Protein AF-A0A838JHP7-F1 (afdb_monomer)

Nearest PDB structures (foldseek):
  5ona-assembly2_D  TM=1.545E-01  e=7.704E+00  Homo sapiens

pLDDT: mean 87.71, std 16.86, range [33.59, 98.75]

Secondary structure (DSSP, 8-state):
-----GGGSPPP--SHHHHHT--HHHHHHHHHHHHHHHHHHHHHHHHTT--SGGG-S-HHHHHHHHHHHHHHGGGGGSHHHHHHHHHHHHHHHHTTTTSSSHHHHHHHHHHHHHHHHTT-PPPHHHHH---BTTHHHH---TTSHHHHHHHHHHHHTT-B-TTT--B--HHHHHHTTEEEEESS-HHHHHHTT--HHHHTSGGGEEEEEHHHHHHHTTS-HHHHHHHHHH--SSS----HHHHHHHHHTTT--HHHHHTT-HHHHHHHHHHHHHHHHHHHHTSPPB--SSPP--PPP---HHHHHHHHHHTT-

Mean predicted aligned error: 7.27 Å

Foldseek 3Di:
DDDDDDPRPPQDFPDPVVVVVQDPVNCVVCVVLLVVLLVVLQVLVLLLQNHDPQLAQDPLVSLLSSLLCSVCPPLCVPPVLVLLSLLLVLLCQQLVPCPPPSGNLSSQSNPQSNCVSVVHDRGPSLVVRAHALCVQLQAQDCNHSNLSSLQSLLLSLQQAALQPRHRCHPVCVVVQVKDKAFLQHPLNCVVVVNDCSGRSGSLRIYIHGPVSCVLVDNDALLVSLVCQQPDDPVGHHDPPVSSCVNCVSNVFHSVCSNVSPVVVRSVSSSVVSLVSSCVSNVHHHDHDDDDDPDRPPPDPPPVVVVVVVVVPD

Radius of gyration: 22.07 Å; Cα contacts (8 Å, |Δi|>4): 386; chains: 1; bounding box: 55×47×64 Å

Sequence (313 aa):
TEGKQGKDLPAISGNRQSLLNLPLEAYKQYEAKVERGFVQAAKFLHMLHIYRIFDLPYQS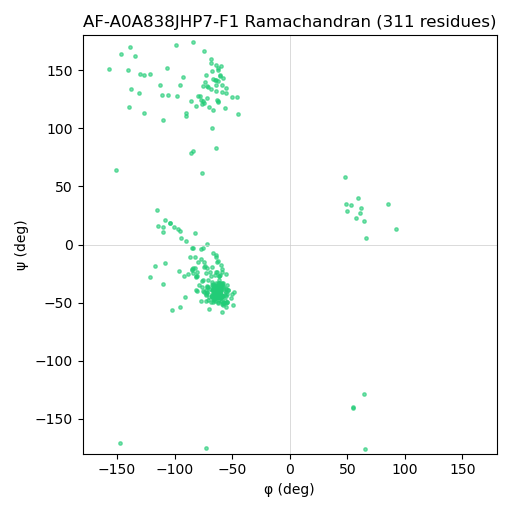QIIPLAAILADIGDAWEHVTNRAMLVRWYWNGVFGELYGSAVESRIARDFMEVPAWLKGGPEPSTVNEATFRADRLKTMRIRLSAAYKGVNALLMKEGAQDFRSGQKFDHTVFFGENVDIHHIFPQDWCKKHDIKPSVFDSIINKTPLSYKTNRIIGGVAPSEYLAKLERGDGSTPPIDRVRLDAYLTSHLIDPSLLCADNFDAFMMARQNRLLTLIEQAIGNPIYRGDVKEEGEDAEVDKDTVEAELTISNV

Solvent-accessible surface area (backbone atoms only — not comparable to full-atom values): 17293 Å² total; per-residue (Å²): 133,85,87,69,64,76,89,67,45,81,80,72,63,82,47,73,70,50,59,76,64,57,51,67,70,57,47,71,71,39,49,71,43,50,53,50,4,47,54,49,38,51,56,53,35,46,76,52,52,40,82,49,82,86,50,49,42,50,74,68,54,47,54,33,47,12,52,42,42,35,72,57,43,77,56,51,75,40,68,69,44,35,50,52,52,47,25,42,51,38,14,33,32,53,33,55,56,56,80,54,73,45,62,65,49,38,40,47,47,51,54,31,46,65,41,27,71,74,74,46,64,82,30,63,56,53,74,68,37,60,43,51,68,65,49,48,48,55,43,54,57,77,81,41,25,46,51,29,45,52,53,23,50,36,33,63,66,47,19,25,24,80,73,80,60,45,48,51,44,78,72,47,42,74,71,46,60,55,45,75,42,54,65,63,14,66,60,35,37,53,78,66,74,47,53,66,76,60,60,50,9,50,61,34,45,44,76,31,33,49,72,43,50,63,63,42,54,55,45,52,39,36,57,34,50,51,44,48,38,62,31,57,101,88,40,75,54,40,58,67,73,58,45,41,51,23,39,39,30,64,52,40,61,53,70,33,38,60,67,60,35,59,70,64,38,47,55,56,26,44,55,46,52,49,53,55,50,29,66,46,38,72,48,85,66,44,77,71,90,72,80,82,94,64,77,71,76,89,64,70,70,68,64,59,56,51,56,62,66,59,72,74,116

Structure (mmCIF, N/CA/C/O backbone):
data_AF-A0A838JHP7-F1
#
_entry.id   AF-A0A838JHP7-F1
#
loop_
_atom_site.group_PDB
_atom_site.id
_atom_site.type_symbol
_atom_site.label_atom_id
_atom_site.label_alt_id
_atom_site.label_comp_id
_atom_site.label_asym_id
_atom_site.label_entity_id
_atom_site.label_seq_id
_atom_site.pdbx_PDB_ins_code
_atom_site.Cartn_x
_atom_site.Cartn_y
_atom_site.Cartn_z
_atom_site.occupancy
_atom_site.B_iso_or_equiv
_atom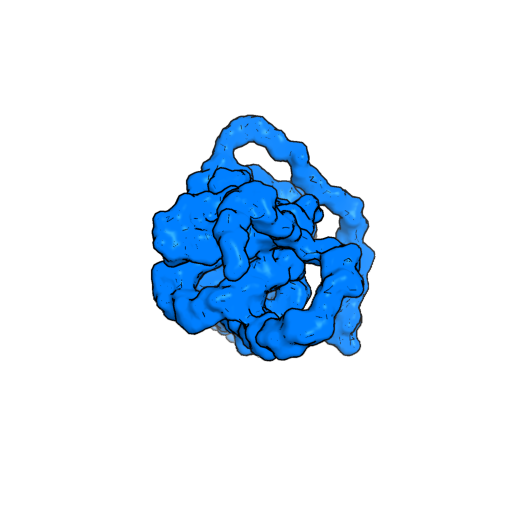_site.auth_seq_id
_atom_site.auth_comp_id
_atom_site.auth_asym_id
_atom_site.auth_atom_id
_atom_site.pdbx_PDB_model_num
ATOM 1 N N . THR A 1 1 ? -30.026 5.445 37.537 1.00 38.88 1 THR A N 1
ATOM 2 C CA . THR A 1 1 ? -28.938 6.359 37.936 1.00 38.88 1 THR A CA 1
ATOM 3 C C . THR A 1 1 ? -28.789 7.402 36.853 1.00 38.88 1 THR A C 1
ATOM 5 O O . THR A 1 1 ? -28.716 7.055 35.682 1.00 38.88 1 THR A O 1
ATOM 8 N N . GLU A 1 2 ? -28.902 8.667 37.242 1.00 39.22 2 GLU A N 1
ATOM 9 C CA . GLU A 1 2 ? -28.999 9.837 36.367 1.00 39.22 2 GLU A CA 1
ATOM 10 C C . GLU A 1 2 ? -27.747 10.043 35.492 1.00 39.22 2 GLU A C 1
ATOM 12 O O . GLU A 1 2 ? -26.627 10.143 35.985 1.00 39.22 2 GLU A O 1
ATOM 17 N N . GLY A 1 3 ? -27.955 10.085 34.173 1.00 50.19 3 GLY A N 1
ATOM 18 C CA . GLY A 1 3 ? -27.768 11.304 33.378 1.00 50.19 3 GLY A CA 1
ATOM 19 C C . GLY A 1 3 ? -26.401 11.991 33.339 1.00 50.19 3 GLY A C 1
ATOM 20 O O . GLY A 1 3 ? -26.373 13.215 33.324 1.00 50.19 3 GLY A O 1
ATOM 21 N N . LYS A 1 4 ? -25.279 11.270 33.269 1.00 38.31 4 LYS A N 1
ATOM 22 C CA . LYS A 1 4 ? -24.008 11.893 32.854 1.00 38.31 4 LYS A CA 1
ATOM 23 C C . LYS A 1 4 ? -23.988 12.077 31.332 1.00 38.31 4 LYS A C 1
ATOM 25 O O . LYS A 1 4 ? -24.166 11.102 30.603 1.00 38.31 4 LYS A O 1
ATOM 30 N N . GLN A 1 5 ? -23.775 13.305 30.854 1.00 39.97 5 GLN A N 1
ATOM 31 C CA . GLN A 1 5 ? -23.632 13.634 29.430 1.00 39.97 5 GLN A CA 1
ATOM 32 C C . GLN A 1 5 ? -22.335 14.417 29.181 1.00 39.97 5 GLN A C 1
ATOM 34 O O . GLN A 1 5 ? -21.905 15.218 30.006 1.00 39.97 5 GLN A O 1
ATOM 39 N N . GLY A 1 6 ? -21.707 14.204 28.023 1.00 58.59 6 GLY A N 1
ATOM 40 C CA . GLY A 1 6 ? -20.528 14.967 27.601 1.00 58.59 6 GLY A CA 1
ATOM 41 C C . GLY A 1 6 ? -19.299 14.755 28.495 1.00 58.59 6 GLY A C 1
ATOM 42 O O . GLY A 1 6 ? -18.901 13.619 28.742 1.00 58.59 6 GLY A O 1
ATOM 43 N N . LYS A 1 7 ? -18.690 15.854 28.966 1.00 47.12 7 LYS A N 1
ATOM 44 C CA . LYS A 1 7 ? -17.438 15.867 29.756 1.00 47.12 7 LYS A CA 1
ATOM 45 C C . LYS A 1 7 ? -17.537 15.175 31.127 1.00 47.12 7 LYS A C 1
ATOM 47 O O . LYS A 1 7 ? -16.506 14.961 31.755 1.00 47.12 7 LYS A O 1
ATOM 52 N N . ASP A 1 8 ? -18.745 14.826 31.570 1.00 47.78 8 ASP A N 1
ATOM 53 C CA . ASP A 1 8 ? -18.989 14.160 32.856 1.00 47.78 8 ASP A CA 1
ATOM 54 C C . ASP A 1 8 ? -18.872 12.629 32.788 1.00 47.78 8 ASP A C 1
ATOM 56 O O . ASP A 1 8 ? -18.854 11.954 33.827 1.00 47.78 8 ASP A O 1
ATOM 60 N N . LEU A 1 9 ? -18.794 12.062 31.577 1.00 52.00 9 LEU A N 1
ATOM 61 C CA . LEU A 1 9 ? -18.437 10.659 31.383 1.00 52.00 9 LEU A CA 1
ATOM 62 C C . LEU A 1 9 ? -16.935 10.470 31.649 1.00 52.00 9 LEU A C 1
ATOM 64 O O . LEU A 1 9 ? -16.138 11.328 31.263 1.00 52.00 9 LEU A O 1
ATOM 68 N N . PRO A 1 10 ? -16.523 9.369 32.307 1.00 59.88 10 PRO A N 1
ATOM 69 C CA . PRO A 1 10 ? -15.107 9.085 32.486 1.00 59.88 10 PRO A CA 1
ATOM 70 C C . PRO A 1 10 ? -14.411 9.067 31.124 1.00 59.88 10 PRO A C 1
ATOM 72 O O . PRO A 1 10 ? -14.930 8.495 30.163 1.00 59.88 10 PRO A O 1
ATOM 75 N N . ALA A 1 11 ? -13.248 9.715 31.049 1.00 68.62 11 ALA A N 1
ATOM 76 C CA . ALA A 1 11 ? -12.444 9.724 29.838 1.00 68.62 11 ALA A CA 1
ATOM 77 C C . ALA A 1 11 ? -12.154 8.280 29.410 1.00 68.62 11 ALA A C 1
ATOM 79 O O . ALA A 1 11 ? -11.730 7.457 30.223 1.00 68.62 11 ALA A O 1
ATOM 80 N N . ILE A 1 12 ? -12.390 7.973 28.136 1.00 75.12 12 ILE A N 1
ATOM 81 C CA . ILE A 1 12 ? -12.013 6.681 27.570 1.00 75.12 12 ILE A CA 1
ATOM 82 C C . ILE A 1 12 ? -10.494 6.666 27.479 1.00 75.12 12 ILE A C 1
ATOM 84 O O . ILE A 1 12 ? -9.894 7.505 26.809 1.00 75.12 12 ILE A O 1
ATOM 88 N N . SER A 1 13 ? -9.866 5.732 28.183 1.00 74.81 13 SER A N 1
ATOM 89 C CA . SER A 1 13 ? -8.419 5.567 28.183 1.00 74.81 13 SER A CA 1
ATOM 90 C C . SER A 1 13 ? -8.049 4.091 28.114 1.00 74.81 13 SER A C 1
ATOM 92 O O . SER A 1 13 ? -8.589 3.264 28.843 1.00 74.81 13 SER A O 1
ATOM 94 N N . GLY A 1 14 ? -7.098 3.775 27.236 1.00 72.44 14 GLY A N 1
ATOM 95 C CA . GLY A 1 14 ? -6.536 2.433 27.060 1.00 72.44 14 GLY A CA 1
ATOM 96 C C . GLY A 1 14 ? -5.147 2.266 27.677 1.00 72.44 14 GLY A C 1
ATOM 97 O O . GLY A 1 14 ? -4.418 1.364 27.283 1.00 72.44 14 GLY A O 1
ATOM 98 N N . ASN A 1 15 ? -4.746 3.153 28.592 1.00 79.31 15 ASN A N 1
ATOM 99 C CA . ASN A 1 15 ? -3.406 3.116 29.171 1.00 79.31 15 ASN A CA 1
ATOM 100 C C . ASN A 1 15 ? -3.249 1.963 30.180 1.00 79.31 15 ASN A C 1
ATOM 102 O O . ASN A 1 15 ? -4.221 1.371 30.663 1.00 79.31 15 ASN A O 1
ATOM 106 N N . ARG A 1 16 ? -1.997 1.669 30.551 1.00 79.44 16 ARG A N 1
ATOM 107 C CA . ARG A 1 16 ? -1.665 0.586 31.491 1.00 79.44 16 ARG A CA 1
ATOM 108 C C . ARG A 1 16 ? -2.422 0.690 32.820 1.00 79.44 16 ARG A C 1
ATOM 110 O O . ARG A 1 16 ? -2.843 -0.329 33.358 1.00 79.44 16 ARG A O 1
ATOM 117 N N . GLN A 1 17 ? -2.599 1.900 33.350 1.00 83.38 17 GLN A N 1
ATOM 118 C CA . GLN A 1 17 ? -3.285 2.105 34.625 1.00 83.38 17 GLN A CA 1
ATOM 119 C C . GLN A 1 17 ? -4.777 1.764 34.527 1.00 83.38 17 GLN A C 1
ATOM 121 O O . GLN A 1 17 ? -5.328 1.160 35.446 1.00 83.38 17 GLN A O 1
ATOM 126 N N . SER A 1 18 ? -5.424 2.107 33.413 1.00 83.88 18 SER A N 1
ATOM 127 C CA . SER A 1 18 ? -6.811 1.729 33.135 1.00 83.88 18 SER A CA 1
ATOM 128 C C . SER A 1 18 ? -6.974 0.218 33.025 1.00 83.88 18 SER A C 1
ATOM 130 O O . SER A 1 18 ? -7.935 -0.319 33.567 1.00 83.88 18 SER A O 1
ATOM 132 N N . LEU A 1 19 ? -6.014 -0.472 32.401 1.00 82.06 19 LEU A N 1
ATOM 133 C CA . LEU A 1 19 ? -6.034 -1.930 32.285 1.00 82.06 19 LEU A CA 1
ATOM 134 C C . LEU A 1 19 ? -5.895 -2.623 33.650 1.00 82.06 19 LEU A C 1
ATOM 136 O O . LEU A 1 19 ? -6.620 -3.571 33.931 1.00 82.06 19 LEU A O 1
ATOM 140 N N . LEU A 1 20 ? -5.017 -2.120 34.526 1.00 86.81 20 LEU A N 1
ATOM 141 C CA . LEU A 1 20 ? -4.861 -2.643 35.892 1.00 86.81 20 LEU A CA 1
ATOM 142 C C . LEU A 1 20 ? -6.112 -2.444 36.758 1.00 86.81 20 LEU A C 1
ATOM 144 O O . LEU A 1 20 ? -6.344 -3.211 37.688 1.00 86.81 20 LEU A O 1
ATOM 148 N N . ASN A 1 21 ? -6.915 -1.428 36.444 1.00 87.44 21 ASN A N 1
ATOM 149 C CA . ASN A 1 21 ? -8.156 -1.119 37.145 1.00 87.44 21 ASN A CA 1
ATOM 150 C C . ASN A 1 21 ? -9.394 -1.743 36.477 1.00 87.44 21 ASN A C 1
ATOM 152 O O . ASN A 1 21 ? -10.510 -1.448 36.906 1.00 87.44 21 ASN A O 1
ATOM 156 N N . LEU A 1 22 ? -9.229 -2.571 35.434 1.00 87.75 22 LEU A N 1
ATOM 157 C CA . LEU A 1 22 ? -10.343 -3.191 34.718 1.00 87.75 22 LEU A CA 1
ATOM 158 C C . LEU A 1 22 ? -11.073 -4.184 35.641 1.00 87.75 22 LEU A C 1
ATOM 160 O O . LEU A 1 22 ? -10.485 -5.195 36.033 1.00 87.75 22 LEU A O 1
ATOM 164 N N . PRO A 1 23 ? -12.354 -3.949 35.986 1.00 93.31 23 PRO A N 1
ATOM 165 C CA . PRO A 1 23 ? -13.091 -4.872 36.838 1.00 93.31 23 PRO A CA 1
ATOM 166 C C . PRO A 1 23 ? -13.256 -6.234 36.159 1.00 93.31 23 PRO A C 1
ATOM 168 O O . PRO A 1 23 ? -13.617 -6.301 34.983 1.00 93.31 23 PRO A O 1
ATOM 171 N N . LEU A 1 24 ? -13.074 -7.322 36.914 1.00 93.75 24 LEU A N 1
ATOM 172 C CA . LEU A 1 24 ? -13.210 -8.689 36.392 1.00 93.75 24 LEU A CA 1
ATOM 173 C C . LEU A 1 24 ? -14.572 -8.932 35.727 1.00 93.75 24 LEU A C 1
ATOM 175 O O . LEU A 1 24 ? -14.642 -9.552 34.671 1.00 93.75 24 LEU A O 1
ATOM 179 N N . GLU A 1 25 ? -15.648 -8.421 36.324 1.00 95.69 25 GLU A N 1
ATOM 180 C CA . GLU A 1 25 ? -16.998 -8.571 35.770 1.00 95.69 25 GLU A CA 1
ATOM 181 C C . GLU A 1 25 ? -17.150 -7.848 34.426 1.00 95.69 25 GLU A C 1
ATOM 183 O O . GLU A 1 25 ? -17.772 -8.381 33.510 1.00 95.69 25 GLU A O 1
ATOM 188 N N . ALA A 1 26 ? -16.510 -6.685 34.259 1.00 92.69 26 ALA A N 1
ATOM 189 C CA . ALA A 1 26 ? -16.475 -5.999 32.972 1.00 92.69 26 ALA A CA 1
ATOM 190 C C . ALA A 1 26 ? -15.656 -6.802 31.949 1.00 92.69 26 ALA A C 1
ATOM 192 O O . ALA A 1 26 ? -16.108 -6.999 30.826 1.00 92.69 26 ALA A O 1
ATOM 193 N N . TYR A 1 27 ? -14.489 -7.324 32.336 1.00 92.50 27 TYR A N 1
ATOM 194 C CA . TYR A 1 27 ? -13.689 -8.180 31.457 1.00 92.50 27 TYR A CA 1
ATOM 195 C C . TYR A 1 27 ? -14.504 -9.382 30.948 1.00 92.50 27 TYR A C 1
ATOM 197 O O . TYR A 1 27 ? -14.665 -9.538 29.739 1.00 92.50 27 TYR A O 1
ATOM 205 N N . LYS A 1 28 ? -15.117 -10.156 31.853 1.00 95.75 28 LYS A N 1
ATOM 206 C CA . LYS A 1 28 ? -15.960 -11.314 31.500 1.00 95.75 28 LYS A CA 1
ATOM 207 C C . LYS A 1 28 ? -17.153 -10.937 30.622 1.00 95.75 28 LYS A C 1
ATOM 209 O O . LYS A 1 28 ? -17.570 -11.711 29.769 1.00 95.75 28 LYS A O 1
ATOM 214 N N . GLN A 1 29 ? -17.714 -9.745 30.818 1.00 94.88 29 GLN A N 1
ATOM 215 C CA . GLN A 1 29 ? -18.819 -9.255 29.998 1.00 94.88 29 GLN A CA 1
ATOM 216 C C . GLN A 1 29 ? -18.396 -8.976 28.544 1.00 94.88 29 GLN A C 1
ATOM 218 O O . GLN A 1 29 ? -19.206 -9.158 27.629 1.00 94.88 29 GLN A O 1
ATOM 223 N N . TYR A 1 30 ? -17.165 -8.506 28.321 1.00 93.75 30 TYR A N 1
ATOM 224 C CA . TYR A 1 30 ? -16.714 -8.021 27.013 1.00 93.75 30 TYR A CA 1
ATOM 225 C C . TYR A 1 30 ? -15.714 -8.936 26.293 1.00 93.75 30 TYR A C 1
ATOM 227 O O . TYR A 1 30 ? -15.584 -8.779 25.080 1.00 93.75 30 TYR A O 1
ATOM 235 N N . GLU A 1 31 ? -15.067 -9.901 26.958 1.00 94.81 31 GLU A N 1
ATOM 236 C CA . GLU A 1 31 ? -14.000 -10.741 26.374 1.00 94.81 31 GLU A CA 1
ATOM 237 C C . GLU A 1 31 ? -14.398 -11.344 25.016 1.00 94.81 31 GLU A C 1
ATOM 239 O O . GLU A 1 31 ? -13.753 -11.081 24.003 1.00 94.81 31 GLU A O 1
ATOM 244 N N . ALA A 1 32 ? -15.556 -12.006 24.944 1.00 95.75 32 ALA A N 1
ATOM 245 C CA . ALA A 1 32 ? -16.022 -12.657 23.722 1.00 95.75 32 ALA A CA 1
ATOM 246 C C . ALA A 1 32 ? -16.391 -11.655 22.615 1.00 95.75 32 ALA A C 1
ATOM 248 O O . ALA A 1 32 ? -16.341 -11.980 21.429 1.00 95.75 32 ALA A O 1
ATOM 249 N N . LYS A 1 33 ? -16.796 -10.427 22.971 1.00 95.19 33 LYS A N 1
ATOM 250 C CA . LYS A 1 33 ? -17.053 -9.364 21.986 1.00 95.19 33 LYS A CA 1
ATOM 251 C C . LYS A 1 33 ? -15.743 -8.835 21.415 1.00 95.19 33 LYS A C 1
ATOM 253 O O . LYS A 1 33 ? -15.649 -8.665 20.204 1.00 95.19 33 LYS A O 1
ATOM 258 N N . VAL A 1 34 ? -14.748 -8.616 22.271 1.00 93.00 34 VAL A N 1
ATOM 259 C CA . VAL A 1 34 ? -13.420 -8.137 21.873 1.00 93.00 34 VAL A CA 1
ATOM 260 C C . VAL A 1 34 ? -12.727 -9.160 20.974 1.00 93.00 34 VAL A C 1
ATOM 262 O O . VAL A 1 34 ? -12.243 -8.791 19.906 1.00 93.00 34 VAL A O 1
ATOM 265 N N . GLU A 1 35 ? -12.755 -10.446 21.334 1.00 96.31 35 GLU A N 1
ATOM 266 C CA . GLU A 1 35 ? -12.224 -11.528 20.493 1.00 96.31 35 GLU A CA 1
ATOM 267 C C . GLU A 1 35 ? -12.875 -11.541 19.105 1.00 96.31 35 GLU A C 1
ATOM 269 O O . GLU A 1 35 ? -12.181 -11.558 18.085 1.00 96.31 35 GLU A O 1
ATOM 274 N N . ARG A 1 36 ? -14.212 -11.454 19.045 1.00 96.12 36 ARG A N 1
ATOM 275 C CA . ARG A 1 36 ? -14.932 -11.347 17.767 1.00 96.12 36 ARG A CA 1
ATOM 276 C C . ARG A 1 36 ? -14.529 -10.106 16.972 1.00 96.12 36 ARG A C 1
ATOM 278 O O . ARG A 1 36 ? -14.373 -10.214 15.758 1.00 96.12 36 ARG A O 1
ATOM 285 N N . GLY A 1 37 ? -14.317 -8.971 17.635 1.00 97.12 37 GLY A N 1
ATOM 286 C CA . GLY A 1 37 ? -13.830 -7.742 17.008 1.00 97.12 37 GLY A CA 1
ATOM 287 C C . GLY A 1 37 ? -12.480 -7.926 16.320 1.00 97.12 37 GLY A C 1
ATOM 288 O O . GLY A 1 37 ? -12.316 -7.514 15.174 1.00 97.12 37 GLY A O 1
ATOM 289 N N . PHE A 1 38 ? -11.531 -8.616 16.959 1.00 97.00 38 PHE A N 1
ATOM 290 C CA . PHE A 1 38 ? -10.239 -8.932 16.336 1.00 97.00 38 PHE A CA 1
ATOM 291 C C . PHE A 1 38 ? -10.374 -9.894 15.151 1.00 97.00 38 PHE A C 1
ATOM 293 O O . PHE A 1 38 ? -9.727 -9.695 14.122 1.00 97.00 38 PHE A O 1
ATOM 300 N N . VAL A 1 39 ? -11.255 -10.895 15.241 1.00 96.75 39 VAL A N 1
ATOM 301 C CA . VAL A 1 39 ? -11.549 -11.789 14.107 1.00 96.75 39 VAL A CA 1
ATOM 302 C C . VAL A 1 39 ? -12.157 -11.010 12.934 1.00 96.75 39 VAL A C 1
ATOM 304 O O . VAL A 1 39 ? -11.784 -11.230 11.781 1.00 96.75 39 VAL A O 1
ATOM 307 N N . GLN A 1 40 ? -13.071 -10.076 13.200 1.00 97.44 40 GLN A N 1
ATOM 308 C CA . GLN A 1 40 ? -13.645 -9.206 12.171 1.00 97.44 40 GLN A CA 1
ATOM 309 C C . GLN A 1 40 ? -12.601 -8.242 11.594 1.00 97.44 40 GLN A C 1
ATOM 311 O O . GLN A 1 40 ? -12.568 -8.053 10.379 1.00 97.44 40 GLN A O 1
ATOM 316 N N . ALA A 1 41 ? -11.701 -7.700 12.418 1.00 97.69 41 ALA A N 1
ATOM 317 C CA . ALA A 1 41 ? -10.598 -6.861 11.956 1.00 97.69 41 ALA A CA 1
ATOM 318 C C . ALA A 1 41 ? -9.680 -7.627 10.993 1.00 97.69 41 ALA A C 1
ATOM 320 O O . ALA A 1 41 ? -9.327 -7.101 9.942 1.00 97.69 41 ALA A O 1
ATOM 321 N N . ALA A 1 42 ? -9.366 -8.894 11.282 1.00 95.62 42 ALA A N 1
ATOM 322 C CA . ALA A 1 42 ? -8.602 -9.741 10.366 1.00 95.62 42 ALA A CA 1
ATOM 323 C C . ALA A 1 42 ? -9.322 -9.936 9.016 1.00 95.62 42 ALA A C 1
ATOM 325 O O . ALA A 1 42 ? -8.710 -9.774 7.960 1.00 95.62 42 ALA A O 1
ATOM 326 N N . LYS A 1 43 ? -10.639 -10.199 9.025 1.00 95.62 43 LYS A N 1
ATOM 327 C CA . LYS A 1 43 ? -11.448 -10.291 7.791 1.00 95.62 43 LYS A CA 1
ATOM 328 C C . LYS A 1 43 ? -11.449 -8.979 7.001 1.00 95.62 43 LYS A C 1
ATOM 330 O O . LYS A 1 43 ? -11.328 -8.996 5.777 1.00 95.62 43 LYS A O 1
ATOM 335 N N . PHE A 1 44 ? -11.570 -7.850 7.695 1.00 97.19 44 PHE A N 1
ATOM 336 C CA . PHE A 1 44 ? -11.512 -6.521 7.094 1.00 97.19 44 PHE A CA 1
ATOM 337 C C . PHE A 1 44 ? -10.149 -6.259 6.434 1.00 97.19 44 PHE A C 1
ATOM 339 O O . PHE A 1 44 ? -10.096 -5.819 5.288 1.00 97.19 44 PHE A O 1
ATOM 346 N N . LEU A 1 45 ? -9.048 -6.589 7.112 1.00 96.62 45 LEU A N 1
ATOM 347 C CA . LEU A 1 45 ? -7.687 -6.436 6.585 1.00 96.62 45 LEU A CA 1
ATOM 348 C C . LEU A 1 45 ? -7.426 -7.342 5.373 1.00 96.62 45 LEU A C 1
ATOM 350 O O . LEU A 1 45 ? -6.847 -6.889 4.387 1.00 96.62 45 LEU A O 1
ATOM 354 N N . HIS A 1 46 ? -7.940 -8.575 5.378 1.00 93.75 46 HIS A N 1
ATOM 355 C CA . HIS A 1 46 ? -7.862 -9.471 4.219 1.00 93.75 46 HIS A CA 1
ATOM 356 C C . HIS A 1 46 ? -8.560 -8.895 2.980 1.00 93.75 46 HIS A C 1
ATOM 358 O O . HIS A 1 46 ? -8.037 -9.013 1.873 1.00 93.75 46 HIS A O 1
ATOM 364 N N . MET A 1 47 ? -9.710 -8.232 3.147 1.00 94.25 47 MET A N 1
ATOM 365 C CA . MET A 1 47 ? -10.374 -7.516 2.047 1.00 94.25 47 MET A CA 1
ATOM 366 C C . MET A 1 47 ? -9.490 -6.384 1.495 1.00 94.25 47 MET A C 1
ATOM 368 O O . MET A 1 47 ? -9.504 -6.101 0.296 1.00 94.25 47 MET A O 1
ATOM 372 N N . LEU A 1 48 ? -8.693 -5.752 2.356 1.00 95.69 48 LEU A N 1
ATOM 373 C CA . LEU A 1 48 ? -7.721 -4.728 1.978 1.00 95.69 48 LEU A CA 1
ATOM 374 C C . LEU A 1 48 ? -6.391 -5.294 1.462 1.00 95.69 48 LEU A C 1
ATOM 376 O O . LEU A 1 48 ? -5.468 -4.519 1.244 1.00 95.69 48 LEU A O 1
ATOM 380 N N . HIS A 1 49 ? -6.314 -6.606 1.215 1.00 93.56 49 HIS A N 1
ATOM 381 C CA . HIS A 1 49 ? -5.118 -7.300 0.730 1.00 93.56 49 HIS A CA 1
ATOM 382 C C . HIS A 1 49 ? -3.929 -7.218 1.702 1.00 93.56 49 HIS A C 1
ATOM 384 O O . HIS A 1 49 ? -2.771 -7.237 1.296 1.00 93.56 49 HIS A O 1
ATOM 390 N N . ILE A 1 50 ? -4.220 -7.156 3.005 1.00 93.50 50 ILE A N 1
ATOM 391 C CA . ILE A 1 50 ? -3.228 -7.202 4.081 1.00 93.50 50 ILE A CA 1
ATOM 392 C C . ILE A 1 50 ? -3.380 -8.544 4.801 1.00 93.50 50 ILE A C 1
ATOM 394 O O . ILE A 1 50 ? -4.359 -8.762 5.518 1.00 93.50 50 ILE A O 1
ATOM 398 N N . TYR A 1 51 ? -2.425 -9.453 4.587 1.00 87.81 51 TYR A N 1
ATOM 399 C CA . TYR A 1 51 ? -2.538 -10.851 5.026 1.00 87.81 51 TYR A CA 1
ATOM 400 C C . TYR A 1 51 ? -1.599 -11.229 6.174 1.00 87.81 51 TYR A C 1
ATOM 402 O O . TYR A 1 51 ? -1.956 -12.057 7.011 1.00 87.81 51 TYR A O 1
ATOM 410 N N . ARG A 1 52 ? -0.389 -10.656 6.229 1.00 86.75 52 ARG A N 1
ATOM 411 C CA . ARG A 1 52 ? 0.612 -10.987 7.256 1.00 86.75 52 ARG A CA 1
ATOM 412 C C . ARG A 1 52 ? 0.728 -9.867 8.270 1.00 86.75 52 ARG A C 1
ATOM 414 O O . ARG A 1 52 ? 0.596 -8.693 7.937 1.00 86.75 52 ARG A O 1
ATOM 421 N N . ILE A 1 53 ? 1.116 -10.231 9.491 1.00 87.44 53 ILE A N 1
ATOM 422 C CA . ILE A 1 53 ? 1.460 -9.265 10.543 1.00 87.44 53 ILE A CA 1
ATOM 423 C C . ILE A 1 53 ? 2.562 -8.306 10.063 1.00 87.44 53 ILE A C 1
ATOM 425 O O . ILE A 1 53 ? 2.515 -7.110 10.341 1.00 87.44 53 ILE A O 1
ATOM 429 N N . PHE A 1 54 ? 3.529 -8.823 9.302 1.00 84.75 54 PHE A N 1
ATOM 430 C CA . PHE A 1 54 ? 4.612 -8.030 8.726 1.00 84.75 54 PHE A CA 1
ATOM 431 C C . PHE A 1 54 ? 4.110 -6.920 7.787 1.00 84.75 54 PHE A C 1
ATOM 433 O O . PHE A 1 54 ? 4.665 -5.821 7.795 1.00 84.75 54 PHE A O 1
ATOM 440 N N . ASP A 1 55 ? 3.022 -7.159 7.049 1.00 88.25 55 ASP A N 1
ATOM 441 C CA . ASP A 1 55 ? 2.476 -6.211 6.070 1.00 88.25 55 ASP A CA 1
ATOM 442 C C . ASP A 1 55 ? 1.534 -5.177 6.696 1.00 88.25 55 ASP A C 1
ATOM 444 O O . ASP A 1 55 ? 1.074 -4.269 6.008 1.00 88.25 55 ASP A O 1
ATOM 448 N N . LEU A 1 56 ? 1.253 -5.272 8.000 1.00 92.81 56 LEU A N 1
ATOM 449 C CA . LEU A 1 56 ? 0.421 -4.298 8.700 1.00 92.81 56 LEU A CA 1
ATOM 450 C C . LEU A 1 56 ? 1.084 -2.910 8.663 1.00 92.81 56 LEU A C 1
ATOM 452 O O . LEU A 1 56 ? 2.202 -2.768 9.180 1.00 92.81 56 LEU A O 1
ATOM 456 N N . PRO A 1 57 ? 0.398 -1.878 8.128 1.00 94.81 57 PRO A N 1
ATOM 457 C CA . PRO A 1 57 ? 0.871 -0.499 8.196 1.00 94.81 57 PRO A CA 1
ATOM 458 C C . PRO A 1 57 ? 1.075 -0.035 9.641 1.00 94.81 57 PRO A C 1
ATOM 460 O O . PRO A 1 57 ? 2.15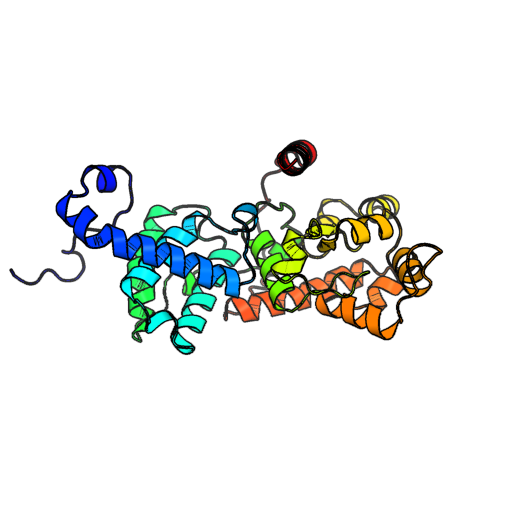8 0.413 10.004 1.00 94.81 57 PRO A O 1
ATOM 463 N N . TYR A 1 58 ? 0.056 -0.235 10.481 1.00 94.56 58 TYR A N 1
ATOM 464 C CA . TYR A 1 58 ? 0.089 0.065 11.908 1.00 94.56 58 TYR A CA 1
ATOM 465 C C . TYR A 1 58 ? -0.604 -1.034 12.705 1.00 94.56 58 TYR A C 1
ATOM 467 O O . TYR A 1 58 ? -1.812 -1.232 12.583 1.00 94.56 58 TYR A O 1
ATOM 475 N N . GLN A 1 59 ? 0.139 -1.702 13.590 1.00 93.12 59 GLN A N 1
ATOM 476 C CA . GLN A 1 59 ? -0.463 -2.609 14.575 1.00 93.12 59 GLN A CA 1
ATOM 477 C C . GLN A 1 59 ? -1.358 -1.841 15.560 1.00 93.12 59 GLN A C 1
ATOM 479 O O . GLN A 1 59 ? -2.417 -2.322 15.954 1.00 93.12 59 GLN A O 1
ATOM 484 N N . SER A 1 60 ? -0.974 -0.608 15.897 1.00 93.38 60 SER A N 1
ATOM 485 C CA . SER A 1 60 ? -1.720 0.297 16.775 1.00 93.38 60 SER A CA 1
ATOM 486 C C . SER A 1 60 ? -3.121 0.632 16.260 1.00 93.38 60 SER A C 1
ATOM 488 O O . SER A 1 60 ? -4.043 0.731 17.063 1.00 93.38 60 SER A O 1
ATOM 490 N N . GLN A 1 61 ? -3.315 0.756 14.943 1.00 96.62 61 GLN A N 1
ATOM 491 C CA . GLN A 1 61 ? -4.621 1.051 14.337 1.00 96.62 61 GLN A CA 1
ATOM 492 C C . GLN A 1 61 ? -5.585 -0.150 14.365 1.00 96.62 61 GLN A C 1
ATOM 494 O O . GLN A 1 61 ? -6.801 0.020 14.269 1.00 96.62 61 GLN A O 1
ATOM 499 N N . ILE A 1 62 ? -5.076 -1.370 14.557 1.00 96.06 62 ILE A N 1
ATOM 500 C CA . ILE A 1 62 ? -5.915 -2.575 14.673 1.00 96.06 62 ILE A CA 1
ATOM 501 C C . ILE A 1 62 ? -6.736 -2.537 15.957 1.00 96.06 62 ILE A C 1
ATOM 503 O O . ILE A 1 62 ? -7.862 -3.018 15.972 1.0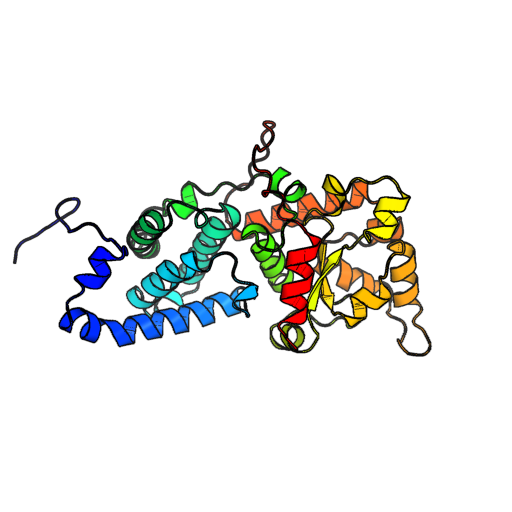0 96.06 62 ILE A O 1
ATOM 507 N N . ILE A 1 63 ? -6.196 -1.936 17.018 1.00 94.31 63 ILE A N 1
ATOM 508 C CA . ILE A 1 63 ? -6.867 -1.822 18.313 1.00 94.31 63 ILE A CA 1
ATOM 509 C C . ILE A 1 63 ? -8.208 -1.071 18.181 1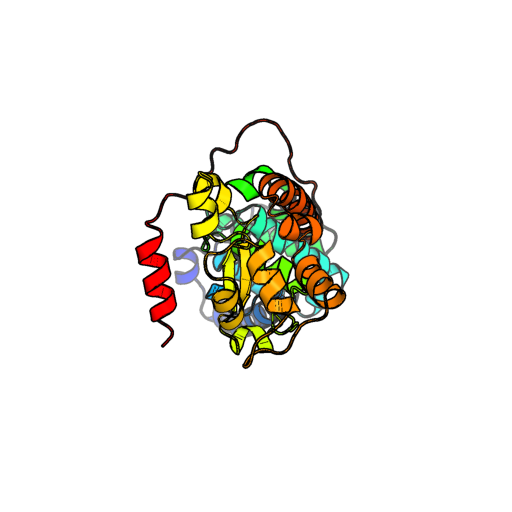.00 94.31 63 ILE A C 1
ATOM 511 O O . ILE A 1 63 ? -9.238 -1.665 18.507 1.00 94.31 63 ILE A O 1
ATOM 515 N N . PRO A 1 64 ? -8.260 0.183 17.677 1.00 96.19 64 PRO A N 1
ATOM 516 C CA . PRO A 1 64 ? -9.524 0.880 17.488 1.00 96.19 64 PRO A CA 1
ATOM 517 C C . PRO A 1 64 ? -10.383 0.199 16.424 1.00 96.19 64 PRO A C 1
ATOM 519 O O . PRO A 1 64 ? -11.585 0.104 16.629 1.00 96.19 64 PRO A O 1
ATOM 522 N N . LEU A 1 65 ? -9.805 -0.349 15.345 1.00 98.12 65 LEU A N 1
ATOM 523 C CA . LEU A 1 65 ? -10.573 -1.094 14.340 1.00 98.12 65 LEU A CA 1
ATOM 524 C C . LEU A 1 65 ? -11.339 -2.269 14.973 1.00 98.12 65 LEU A C 1
ATOM 526 O O . LEU A 1 65 ? -12.544 -2.389 14.779 1.00 98.12 65 LEU A O 1
ATOM 530 N N . ALA A 1 66 ? -10.663 -3.110 15.756 1.00 97.69 66 ALA A N 1
ATOM 531 C CA . ALA A 1 66 ? -11.270 -4.256 16.425 1.00 97.69 66 ALA A CA 1
ATOM 532 C C . ALA A 1 66 ? -12.324 -3.825 17.452 1.00 97.69 66 ALA A C 1
ATOM 534 O O . ALA A 1 66 ? -13.398 -4.422 17.508 1.00 97.69 66 ALA A O 1
ATOM 535 N N . ALA A 1 67 ? -12.050 -2.771 18.227 1.00 96.06 67 ALA A N 1
ATOM 536 C CA . ALA A 1 67 ? -13.002 -2.229 19.191 1.00 96.06 67 ALA A CA 1
ATOM 537 C C . ALA A 1 67 ? -14.263 -1.673 18.505 1.00 96.06 67 ALA A C 1
ATOM 539 O O . ALA A 1 67 ? -15.375 -1.978 18.928 1.00 96.06 67 ALA A O 1
ATOM 540 N N . ILE A 1 68 ? -14.099 -0.916 17.414 1.00 97.62 68 ILE A N 1
ATOM 541 C CA . ILE A 1 68 ? -15.202 -0.373 16.611 1.00 97.62 68 ILE A CA 1
ATOM 542 C C . ILE A 1 68 ? -16.035 -1.510 16.016 1.00 97.62 68 ILE A C 1
ATOM 544 O O . ILE A 1 68 ? -17.256 -1.491 16.140 1.00 97.62 68 ILE A O 1
ATOM 548 N N . LEU A 1 69 ? -15.399 -2.519 15.411 1.00 97.75 69 LEU A N 1
ATOM 549 C CA . LEU A 1 69 ? -16.095 -3.676 14.836 1.00 97.75 69 LEU A CA 1
ATOM 550 C C . LEU A 1 69 ? -16.854 -4.479 15.906 1.00 97.75 69 LEU A C 1
ATOM 552 O O . LEU A 1 69 ? -18.002 -4.861 15.685 1.00 97.75 69 LEU A O 1
ATOM 556 N N . ALA A 1 70 ? -16.263 -4.658 17.093 1.00 96.50 70 ALA A N 1
ATOM 557 C CA . ALA A 1 70 ? -16.930 -5.296 18.227 1.00 96.50 70 ALA A CA 1
ATOM 558 C C . ALA A 1 70 ? -18.163 -4.517 18.720 1.00 96.50 70 ALA A C 1
ATOM 560 O O . ALA A 1 70 ? -19.143 -5.141 19.135 1.00 96.50 70 ALA A O 1
ATOM 561 N N . ASP A 1 71 ? -18.114 -3.180 18.699 1.00 95.25 71 ASP A N 1
ATOM 562 C CA . ASP A 1 71 ? -19.217 -2.310 19.126 1.00 95.25 71 ASP A CA 1
ATOM 563 C C . ASP A 1 71 ? -20.372 -2.312 18.117 1.00 95.25 71 ASP A C 1
ATOM 565 O O . ASP A 1 71 ? -21.529 -2.523 18.488 1.00 95.25 71 ASP A O 1
ATOM 569 N N . ILE A 1 72 ? -20.062 -2.130 16.829 1.00 95.25 72 ILE A N 1
ATOM 570 C CA . ILE A 1 72 ? -21.089 -2.024 15.784 1.00 95.25 72 ILE A CA 1
ATOM 571 C C . ILE A 1 72 ? -21.640 -3.387 15.341 1.00 95.25 72 ILE A C 1
ATOM 573 O O . ILE A 1 72 ? -22.691 -3.436 14.698 1.00 95.25 72 ILE A O 1
ATOM 577 N N . GLY A 1 73 ? -20.956 -4.487 15.677 1.00 94.31 73 GLY A N 1
ATOM 578 C CA . GLY A 1 73 ? -21.352 -5.841 15.294 1.00 94.31 73 GLY A CA 1
ATOM 579 C C . GLY A 1 73 ? -21.519 -5.962 13.780 1.00 94.31 73 GLY A C 1
ATOM 580 O O . GLY A 1 73 ? -20.773 -5.349 13.024 1.00 94.31 73 GLY A O 1
ATOM 581 N N . ASP A 1 74 ? -22.533 -6.696 13.323 1.00 94.06 74 ASP A N 1
ATOM 582 C CA . ASP A 1 74 ? -22.754 -7.009 11.899 1.00 94.06 74 ASP A CA 1
ATOM 583 C C . ASP A 1 74 ? -23.044 -5.780 11.013 1.00 94.06 74 ASP A C 1
ATOM 585 O O . ASP A 1 74 ? -23.009 -5.871 9.786 1.00 94.06 74 ASP A O 1
ATOM 589 N N . ALA A 1 75 ? -23.259 -4.595 11.598 1.00 95.12 75 ALA A N 1
ATOM 590 C CA . ALA A 1 75 ? -23.454 -3.360 10.841 1.00 95.12 75 ALA A CA 1
ATOM 591 C C . ALA A 1 75 ? -22.258 -3.016 9.933 1.00 95.12 75 ALA A C 1
ATOM 593 O O . ALA A 1 75 ? -22.436 -2.314 8.934 1.00 95.12 75 ALA A O 1
ATOM 594 N N . TRP A 1 76 ? -21.051 -3.508 10.240 1.00 94.88 76 TRP A N 1
ATOM 595 C CA . TRP A 1 76 ? -19.863 -3.313 9.401 1.00 94.88 76 TRP A CA 1
ATOM 596 C C . TRP A 1 76 ? -19.979 -3.979 8.016 1.00 94.88 76 TRP A C 1
ATOM 598 O O . TRP A 1 76 ? -19.323 -3.546 7.068 1.00 94.88 76 TRP A O 1
ATOM 608 N N . GLU A 1 77 ? -20.825 -5.006 7.870 1.00 93.62 77 GLU A N 1
ATOM 609 C CA . GLU A 1 77 ? -21.016 -5.741 6.612 1.00 93.62 77 GLU A CA 1
ATOM 610 C C . GLU A 1 77 ? -21.874 -4.968 5.601 1.00 93.62 77 GLU A C 1
ATOM 612 O O . GLU A 1 77 ? -21.891 -5.288 4.407 1.00 93.62 77 GLU A O 1
ATOM 617 N N . HIS A 1 78 ? -22.544 -3.897 6.031 1.00 97.00 78 HIS A N 1
ATOM 618 C CA . HIS A 1 78 ? -23.248 -3.009 5.119 1.00 97.00 78 HIS A CA 1
ATOM 619 C C . HIS A 1 78 ? -22.253 -2.232 4.244 1.00 97.00 78 HIS A C 1
ATOM 621 O O . HIS A 1 78 ? -21.281 -1.663 4.742 1.00 97.00 78 HIS A O 1
ATOM 627 N N . VAL A 1 79 ? -22.501 -2.164 2.930 1.00 96.44 79 VAL A N 1
ATOM 628 C CA . VAL A 1 79 ? -21.557 -1.583 1.954 1.00 96.44 79 VAL A CA 1
ATOM 629 C C . VAL A 1 79 ? -21.162 -0.139 2.279 1.00 96.44 79 VAL A C 1
ATOM 631 O O . VAL A 1 79 ? -19.984 0.197 2.188 1.00 96.44 79 VAL A O 1
ATOM 634 N N . THR A 1 80 ? -22.111 0.688 2.727 1.00 96.94 80 THR A N 1
ATOM 635 C CA . THR A 1 80 ? -21.851 2.086 3.109 1.00 96.94 80 THR A CA 1
ATOM 636 C C . THR A 1 80 ? -20.939 2.178 4.329 1.00 96.94 80 THR A C 1
ATOM 638 O O . THR A 1 80 ? -19.937 2.885 4.291 1.00 96.94 80 THR A O 1
ATOM 641 N N . ASN A 1 81 ? -21.229 1.405 5.380 1.00 97.75 81 ASN A N 1
ATOM 642 C CA . ASN A 1 81 ? -20.434 1.409 6.609 1.00 97.75 81 ASN A CA 1
ATOM 643 C C . ASN A 1 81 ? -19.026 0.888 6.338 1.00 97.75 81 ASN A C 1
ATOM 645 O O . ASN A 1 81 ? -18.041 1.472 6.783 1.00 97.75 81 ASN A O 1
ATOM 649 N N . ARG A 1 82 ? -18.923 -0.176 5.538 1.00 97.44 82 ARG A N 1
ATOM 650 C CA . ARG A 1 82 ? -17.641 -0.719 5.107 1.00 97.44 82 ARG A CA 1
ATOM 651 C C . ARG A 1 82 ? -16.829 0.302 4.319 1.00 97.44 82 ARG A C 1
ATOM 653 O O . ARG A 1 82 ? -15.650 0.458 4.603 1.00 97.44 82 ARG A O 1
ATOM 660 N N . ALA A 1 83 ? -17.433 1.015 3.370 1.00 97.44 83 ALA A N 1
ATOM 661 C CA . ALA A 1 83 ? -16.738 2.050 2.604 1.00 97.44 83 ALA A CA 1
ATOM 662 C C . ALA A 1 83 ? -16.216 3.185 3.506 1.00 97.44 83 ALA A C 1
ATOM 664 O O . ALA A 1 83 ? -15.074 3.613 3.351 1.00 97.44 83 ALA A O 1
ATOM 665 N N . MET A 1 84 ? -17.009 3.617 4.492 1.00 98.31 84 MET A N 1
ATOM 666 C CA . MET A 1 84 ? -16.599 4.616 5.488 1.00 98.31 84 MET A CA 1
ATOM 667 C C . MET A 1 84 ? -15.433 4.118 6.354 1.00 98.31 84 MET A C 1
ATOM 669 O O . MET A 1 84 ? -14.445 4.830 6.516 1.00 98.31 84 MET A O 1
ATOM 673 N N . LEU A 1 85 ? -15.493 2.873 6.840 1.00 98.44 85 LEU A N 1
ATOM 674 C CA . LEU A 1 85 ? -14.399 2.244 7.589 1.00 98.44 85 LEU A CA 1
ATOM 675 C C . LEU A 1 85 ? -13.120 2.121 6.753 1.00 98.44 85 LEU A C 1
ATOM 677 O O . LEU A 1 85 ? -12.034 2.376 7.263 1.00 98.44 85 LEU A O 1
ATOM 681 N N . VAL A 1 86 ? -13.233 1.769 5.468 1.00 98.19 86 VAL A N 1
ATOM 682 C CA . VAL A 1 86 ? -12.093 1.718 4.538 1.00 98.19 86 VAL A CA 1
ATOM 683 C C . VAL A 1 86 ? -11.478 3.103 4.355 1.00 98.19 86 VAL A C 1
ATOM 685 O O . VAL A 1 86 ? -10.259 3.232 4.451 1.00 98.19 86 VAL A O 1
ATOM 688 N N . ARG A 1 87 ? -12.302 4.143 4.166 1.00 98.25 87 ARG A N 1
ATOM 689 C CA . ARG A 1 87 ? -11.830 5.531 4.080 1.00 98.25 87 ARG A CA 1
ATOM 690 C C . ARG A 1 87 ? -11.104 5.947 5.360 1.00 98.25 87 ARG A C 1
ATOM 692 O O . ARG A 1 87 ? -9.991 6.456 5.283 1.00 98.25 87 ARG A O 1
ATOM 699 N N . TRP A 1 88 ? -11.687 5.700 6.533 1.00 98.50 88 TRP A N 1
ATOM 700 C CA . TRP A 1 88 ? -11.041 5.984 7.821 1.00 98.50 88 TRP A CA 1
ATOM 701 C C . TRP A 1 88 ? -9.714 5.236 7.980 1.00 98.50 88 TRP A C 1
ATOM 703 O O . TRP A 1 88 ? -8.709 5.842 8.352 1.00 98.50 88 TRP A O 1
ATOM 713 N N . TYR A 1 89 ? -9.686 3.947 7.628 1.00 98.50 89 TYR A N 1
ATOM 714 C CA . TYR A 1 89 ? -8.484 3.129 7.725 1.00 98.50 89 TYR A CA 1
ATOM 715 C C . TYR A 1 89 ? -7.340 3.728 6.899 1.00 98.50 89 TYR A C 1
ATOM 717 O O . TYR A 1 89 ? -6.266 3.995 7.440 1.00 98.50 89 TYR A O 1
ATOM 725 N N . TRP A 1 90 ? -7.593 4.024 5.619 1.00 98.31 90 TRP A N 1
ATOM 726 C CA . TRP A 1 90 ? -6.582 4.592 4.727 1.00 98.31 90 TRP A CA 1
ATOM 727 C C . TRP A 1 90 ? -6.154 6.007 5.109 1.00 98.31 90 TRP A C 1
ATOM 729 O O . TRP A 1 90 ? -4.974 6.316 4.974 1.00 98.31 90 TRP A O 1
ATOM 739 N N . ASN A 1 91 ? -7.050 6.844 5.641 1.00 97.81 91 ASN A N 1
ATOM 740 C CA . ASN A 1 91 ? -6.659 8.148 6.191 1.00 97.81 91 ASN A CA 1
ATOM 741 C C . ASN A 1 91 ? -5.706 7.997 7.385 1.00 97.81 91 ASN A C 1
ATOM 743 O O . ASN A 1 91 ? -4.726 8.728 7.487 1.00 97.81 91 ASN A O 1
ATOM 747 N N . GLY A 1 92 ? -5.926 6.998 8.240 1.00 96.62 92 GLY A N 1
ATOM 748 C CA . GLY A 1 92 ? -4.996 6.656 9.313 1.00 96.62 92 GLY A CA 1
ATOM 749 C C . GLY A 1 92 ? -3.611 6.220 8.830 1.00 96.62 92 GLY A C 1
ATOM 750 O O . GLY A 1 92 ? -2.598 6.648 9.386 1.00 96.62 92 GLY A O 1
ATOM 751 N N . VAL A 1 93 ? -3.573 5.389 7.784 1.00 96.88 93 VAL A N 1
ATOM 752 C CA . VAL A 1 93 ? -2.335 4.864 7.190 1.00 96.88 93 VAL A CA 1
ATOM 753 C C . VAL A 1 93 ? -1.554 5.953 6.459 1.00 96.88 93 VAL A C 1
ATOM 755 O O . VAL A 1 93 ? -0.385 6.173 6.766 1.00 96.88 93 VAL A O 1
ATOM 758 N N . PHE A 1 94 ? -2.183 6.639 5.504 1.00 96.50 94 PHE A N 1
ATOM 759 C CA . PHE A 1 94 ? -1.511 7.632 4.662 1.00 96.50 94 PHE A CA 1
ATOM 760 C C . PHE A 1 94 ? -1.343 8.985 5.351 1.00 96.50 94 PHE A C 1
ATOM 762 O O . PHE A 1 94 ? -0.414 9.707 5.022 1.00 96.50 94 PHE A O 1
ATOM 769 N N . GLY A 1 95 ? -2.168 9.316 6.344 1.00 94.06 95 GLY A N 1
ATOM 770 C CA . GLY A 1 95 ? -1.893 10.446 7.230 1.00 94.06 95 GLY A CA 1
ATOM 771 C C . GLY A 1 95 ? -0.797 10.160 8.267 1.00 94.06 95 GLY A C 1
ATOM 772 O O . GLY A 1 95 ? -0.489 11.043 9.058 1.00 94.06 95 GLY A O 1
ATOM 773 N N . GLU A 1 96 ? -0.255 8.933 8.313 1.00 92.31 96 GLU A N 1
ATOM 774 C CA . GLU A 1 96 ? 0.776 8.483 9.266 1.00 92.31 96 GLU A CA 1
ATOM 775 C C . GLU A 1 96 ? 0.395 8.745 10.743 1.00 92.31 96 GLU A C 1
ATOM 777 O O . GLU A 1 96 ? 1.220 9.009 11.620 1.00 92.31 96 GLU A O 1
ATOM 782 N N . LEU A 1 97 ? -0.907 8.641 11.035 1.00 92.50 97 LEU A N 1
ATOM 783 C CA . LEU A 1 97 ? -1.528 9.174 12.251 1.00 92.50 97 LEU A CA 1
ATOM 784 C C . LEU A 1 97 ? -1.384 8.274 13.486 1.00 92.50 97 LEU A C 1
ATOM 786 O O . LEU A 1 97 ? -1.687 8.707 14.599 1.00 92.50 97 LEU A O 1
ATOM 790 N N . TYR A 1 98 ? -0.920 7.035 13.307 1.00 91.88 98 TYR A N 1
ATOM 791 C CA . TYR A 1 98 ? -0.758 6.042 14.379 1.00 91.88 98 TYR A CA 1
ATOM 792 C C . TYR A 1 98 ? 0.710 5.735 14.716 1.00 91.88 98 TYR A C 1
ATOM 794 O O . TYR A 1 98 ? 0.987 4.748 15.403 1.00 91.88 98 TYR A O 1
ATOM 802 N N . GLY A 1 99 ? 1.645 6.576 14.255 1.00 85.94 99 GLY A N 1
ATOM 803 C CA . GLY A 1 99 ? 3.063 6.518 14.632 1.00 85.94 99 GLY A CA 1
ATOM 804 C C . GLY A 1 99 ? 3.398 7.247 15.941 1.00 85.94 99 GLY A C 1
ATOM 805 O O . GLY A 1 99 ? 4.419 6.961 16.559 1.00 85.94 99 GLY A O 1
ATOM 806 N N . SER A 1 100 ? 2.545 8.171 16.393 1.00 80.50 100 SER A N 1
ATOM 807 C CA . SER A 1 100 ? 2.720 8.932 17.638 1.00 80.50 100 SER A CA 1
ATOM 808 C C . SER A 1 100 ? 1.369 9.245 18.293 1.00 80.50 100 SER A C 1
ATOM 810 O O . SER A 1 100 ? 0.325 9.085 17.666 1.00 80.50 100 SER A O 1
ATOM 812 N N . ALA A 1 101 ? 1.376 9.632 19.578 1.00 80.31 101 ALA A N 1
ATOM 813 C CA . ALA A 1 101 ? 0.169 9.971 20.354 1.00 80.31 101 ALA A CA 1
ATOM 814 C C . ALA A 1 101 ? -0.972 8.930 20.243 1.00 80.31 101 ALA A C 1
ATOM 816 O O . ALA A 1 101 ? -2.157 9.261 20.243 1.00 80.31 101 ALA A O 1
ATOM 817 N N . VAL A 1 102 ? -0.599 7.653 20.151 1.00 83.00 102 VAL A N 1
ATOM 818 C CA . VAL A 1 102 ? -1.496 6.563 19.754 1.00 83.00 102 VAL A CA 1
ATOM 819 C C . VAL A 1 102 ? -2.675 6.405 20.713 1.00 83.00 102 VAL A C 1
ATOM 821 O O . VAL A 1 102 ? -3.811 6.303 20.267 1.00 83.00 102 VAL A O 1
ATOM 824 N N . GLU A 1 103 ? -2.440 6.432 22.026 1.00 86.00 103 GLU A N 1
ATOM 825 C CA . GLU A 1 103 ? -3.493 6.170 23.018 1.00 86.00 103 GLU A CA 1
ATOM 826 C C . GLU A 1 103 ? -4.662 7.163 22.929 1.00 86.00 103 GLU A C 1
ATOM 828 O O . GLU A 1 103 ? -5.825 6.759 23.004 1.00 86.00 103 GLU A O 1
ATOM 833 N N . SER A 1 104 ? -4.373 8.455 22.738 1.00 87.88 104 SER A N 1
ATOM 834 C CA . SER A 1 104 ? -5.411 9.486 22.642 1.00 87.88 104 SER A CA 1
ATOM 835 C C . SER A 1 104 ? -6.182 9.390 21.328 1.00 87.88 104 SER A C 1
ATOM 837 O O . SER A 1 104 ? -7.399 9.583 21.327 1.00 87.88 104 SER A O 1
ATOM 839 N N . ARG A 1 105 ? -5.505 9.036 20.227 1.00 92.06 105 ARG A N 1
ATOM 840 C CA . ARG A 1 105 ? -6.155 8.795 18.935 1.00 92.06 105 ARG A CA 1
ATOM 841 C C . ARG A 1 105 ? -7.069 7.574 18.983 1.00 92.06 105 ARG A C 1
ATOM 843 O O . ARG A 1 105 ? -8.224 7.691 18.597 1.00 92.06 105 ARG A O 1
ATOM 850 N N . ILE A 1 106 ? -6.609 6.454 19.544 1.00 92.06 106 ILE A N 1
ATOM 851 C CA . ILE A 1 106 ? -7.424 5.238 19.715 1.00 92.06 106 ILE A CA 1
ATOM 852 C C . ILE A 1 106 ? -8.718 5.548 20.477 1.00 92.06 106 ILE A C 1
ATOM 854 O O . ILE A 1 106 ? -9.801 5.173 20.029 1.00 92.06 106 ILE A O 1
ATOM 858 N N . ALA A 1 107 ? -8.614 6.247 21.612 1.00 90.81 107 ALA A N 1
ATOM 859 C CA . ALA A 1 107 ? -9.777 6.611 22.419 1.00 90.81 107 ALA A CA 1
ATOM 860 C C . ALA A 1 107 ? -10.761 7.509 21.655 1.00 90.81 107 ALA A C 1
ATOM 862 O O . ALA A 1 107 ? -11.976 7.347 21.775 1.00 90.81 107 ALA A O 1
ATOM 863 N N . ARG A 1 108 ? -10.233 8.445 20.860 1.00 93.31 108 ARG A N 1
ATOM 864 C CA . ARG A 1 108 ? -11.028 9.359 20.044 1.00 93.31 108 ARG A CA 1
ATOM 865 C C . ARG A 1 108 ? -11.737 8.632 18.902 1.00 93.31 108 ARG A C 1
ATOM 867 O O . ARG A 1 108 ? -12.950 8.765 18.777 1.00 93.31 108 ARG A O 1
ATOM 874 N N . ASP A 1 109 ? -11.020 7.819 18.129 1.00 96.06 109 ASP A N 1
ATOM 875 C CA . ASP A 1 109 ? -11.594 7.063 17.010 1.00 96.06 109 ASP A CA 1
ATOM 876 C C . ASP A 1 109 ? -12.687 6.096 17.471 1.00 96.06 109 ASP A C 1
ATOM 878 O O . ASP A 1 109 ? -13.710 5.964 16.801 1.00 96.06 109 ASP A O 1
ATOM 882 N N . PHE A 1 110 ? -12.513 5.463 18.637 1.00 94.81 110 PHE A N 1
ATOM 883 C CA . PHE A 1 110 ? -13.537 4.588 19.210 1.00 94.81 110 PHE A CA 1
ATOM 884 C C . PHE A 1 110 ? -14.860 5.323 19.485 1.00 94.81 110 PHE A C 1
ATOM 886 O O . PHE A 1 110 ? -15.919 4.706 19.444 1.00 94.81 110 PHE A O 1
ATOM 893 N N . MET A 1 111 ? -14.825 6.637 19.715 1.00 94.38 111 MET A N 1
ATOM 894 C CA . MET A 1 111 ? -16.028 7.455 19.888 1.00 94.38 111 MET A CA 1
ATOM 895 C C . MET A 1 111 ? -16.538 8.048 18.577 1.00 94.38 111 MET A C 1
ATOM 897 O O . MET A 1 111 ? -17.739 8.026 18.305 1.00 94.38 111 MET A O 1
ATOM 901 N N . GLU A 1 112 ? -15.638 8.597 17.768 1.00 97.44 112 GLU A N 1
ATOM 902 C CA . GLU A 1 112 ? -16.001 9.354 16.573 1.00 97.44 112 GLU A CA 1
ATOM 903 C C . GLU A 1 112 ? -16.455 8.452 15.427 1.00 97.44 112 GLU A C 1
ATOM 905 O O . GLU A 1 112 ? -17.437 8.771 14.760 1.00 97.44 112 GLU A O 1
ATOM 910 N N . VAL A 1 113 ? -15.803 7.305 15.209 1.00 98.19 113 VAL A N 1
ATOM 911 C CA . VAL A 1 113 ? -16.128 6.431 14.073 1.00 98.19 113 VAL A CA 1
ATOM 912 C C . VAL A 1 113 ? -17.524 5.815 14.216 1.00 98.19 113 VAL A C 1
ATOM 914 O O . VAL A 1 113 ? -18.308 5.949 13.276 1.00 98.19 113 VAL A O 1
ATOM 917 N N . PRO A 1 114 ? -17.929 5.210 15.354 1.00 97.38 114 PRO A N 1
ATOM 918 C CA . PRO A 1 114 ? -19.293 4.693 15.490 1.00 97.38 114 PRO A CA 1
ATOM 919 C C . PRO A 1 114 ? -20.367 5.782 15.398 1.00 97.38 114 PRO A C 1
ATOM 921 O O . PRO A 1 114 ? -21.462 5.520 14.895 1.00 97.38 114 PRO A O 1
ATOM 924 N N . ALA A 1 115 ? -20.075 7.001 15.866 1.00 97.12 115 ALA A N 1
ATOM 925 C CA . ALA A 1 115 ? -20.978 8.141 15.723 1.00 97.12 115 ALA A CA 1
ATOM 926 C C . ALA A 1 115 ? -21.117 8.565 14.252 1.00 97.12 115 ALA A C 1
ATOM 928 O O . ALA A 1 115 ? -22.233 8.758 13.769 1.00 97.12 115 ALA A O 1
ATOM 929 N N . TRP A 1 116 ? -20.003 8.638 13.522 1.00 98.19 116 TRP A N 1
ATOM 930 C CA . TRP A 1 116 ? -19.977 8.947 12.095 1.00 98.19 116 TRP A CA 1
ATOM 931 C C . TRP A 1 116 ? -20.773 7.933 11.270 1.00 98.19 116 TRP A C 1
ATOM 933 O O . TRP A 1 116 ? -21.618 8.320 10.465 1.00 98.19 116 TRP A O 1
ATOM 943 N N . LEU A 1 117 ? -20.598 6.635 11.539 1.00 97.38 117 LEU A N 1
ATOM 944 C CA . LEU A 1 117 ? -21.346 5.554 10.883 1.00 97.38 117 LEU A CA 1
ATOM 945 C C . LEU A 1 117 ? -22.871 5.658 11.081 1.00 97.38 117 LEU A C 1
ATOM 947 O O . LEU A 1 117 ? -23.635 5.107 10.294 1.00 97.38 117 LEU A O 1
ATOM 951 N N . LYS A 1 118 ? -23.328 6.380 12.111 1.00 96.19 118 LYS A N 1
ATOM 952 C CA . LYS A 1 118 ? -24.748 6.642 12.403 1.00 96.19 118 LYS A CA 1
ATOM 953 C C . LYS A 1 118 ? -25.244 7.986 11.843 1.00 96.19 118 LYS A C 1
ATOM 955 O O . LYS A 1 118 ? -26.336 8.421 12.199 1.00 96.19 118 LYS A O 1
ATOM 960 N N . GLY A 1 119 ? -24.465 8.641 10.979 1.00 96.25 119 GLY A N 1
ATOM 961 C CA . GLY A 1 119 ? -24.791 9.942 10.382 1.00 96.25 119 GLY A CA 1
ATOM 962 C C . GLY A 1 119 ? -24.259 11.152 11.158 1.00 96.25 119 GLY A C 1
ATOM 963 O O . GLY A 1 119 ? -24.690 12.274 10.902 1.00 96.25 119 GLY A O 1
ATOM 964 N N . GLY A 1 120 ? -23.353 10.936 12.117 1.00 96.94 120 GLY A N 1
ATOM 965 C CA . GLY A 1 120 ? -22.626 12.001 12.809 1.00 96.94 120 GLY A CA 1
ATOM 966 C C . GLY A 1 120 ? -21.545 12.674 11.943 1.00 96.94 120 GLY A C 1
ATOM 967 O O . GLY A 1 120 ? -21.422 12.372 10.755 1.00 96.94 120 GLY A O 1
ATOM 968 N N . PRO A 1 121 ? -20.748 13.590 12.523 1.00 96.88 121 PRO A N 1
ATOM 969 C CA . PRO A 1 121 ? -19.659 14.266 11.813 1.00 96.88 121 PRO A CA 1
ATOM 970 C C . PRO A 1 121 ? -18.511 13.310 11.458 1.00 96.88 121 PRO A C 1
ATOM 972 O O . PRO A 1 121 ? -18.355 12.263 12.084 1.00 96.88 121 PRO A O 1
ATOM 975 N N . GLU A 1 122 ? -17.688 13.689 10.474 1.00 96.56 122 GLU A N 1
ATOM 976 C CA . GLU A 1 122 ? -16.486 12.924 10.115 1.00 96.56 122 GLU A CA 1
ATOM 977 C C . GLU A 1 122 ? -15.480 12.869 11.286 1.00 96.56 122 GLU A C 1
ATOM 979 O O . GLU A 1 122 ? -15.280 13.889 11.957 1.00 96.56 122 GLU A O 1
ATOM 984 N N . PRO A 1 123 ? -14.808 11.723 11.522 1.00 97.25 123 PRO A N 1
ATOM 985 C CA . PRO A 1 123 ? -13.784 11.598 12.550 1.00 97.25 123 PRO A CA 1
ATOM 986 C C . PRO A 1 123 ? -12.603 12.526 12.294 1.00 97.25 123 PRO A C 1
ATOM 988 O O . PRO A 1 123 ? -12.240 12.806 11.148 1.00 97.25 123 PRO A O 1
ATOM 991 N N . SER A 1 124 ? -11.928 12.931 13.363 1.00 95.50 124 SER A N 1
ATOM 992 C CA . SER A 1 124 ? -10.723 13.750 13.296 1.00 95.50 124 SER A CA 1
ATOM 993 C C . SER A 1 124 ? -9.637 13.063 12.461 1.00 95.50 124 SER A C 1
ATOM 995 O O . SER A 1 124 ? -8.978 13.723 11.672 1.00 95.50 124 SER A O 1
ATOM 997 N N . THR A 1 125 ? -9.518 11.732 12.521 1.00 95.69 125 THR A N 1
ATOM 998 C CA . THR A 1 125 ? -8.601 10.950 11.670 1.00 95.69 125 THR A CA 1
ATOM 999 C C . THR A 1 125 ? -8.867 11.131 10.171 1.00 95.69 125 THR A C 1
ATOM 1001 O O . THR A 1 125 ? -7.920 11.116 9.395 1.00 95.69 125 THR A O 1
ATOM 1004 N N . VAL A 1 126 ? -10.118 11.337 9.745 1.00 96.88 126 VAL A N 1
ATOM 1005 C CA . VAL A 1 126 ? -10.455 11.594 8.331 1.00 96.88 126 VAL A CA 1
ATOM 1006 C C . VAL A 1 126 ? -10.222 13.060 7.959 1.00 96.88 126 VAL A C 1
ATOM 1008 O O . VAL A 1 126 ? -9.727 13.335 6.871 1.00 96.88 126 VAL A O 1
ATOM 1011 N N . ASN A 1 127 ? -10.542 13.993 8.859 1.00 93.62 127 ASN A N 1
ATOM 1012 C CA . ASN A 1 127 ? -10.403 15.433 8.614 1.00 93.62 127 ASN A CA 1
ATOM 1013 C C . ASN A 1 127 ? -8.950 15.939 8.688 1.00 93.62 127 ASN A C 1
ATOM 1015 O O . ASN A 1 127 ? -8.576 16.856 7.964 1.00 93.62 127 ASN A O 1
ATOM 1019 N N . GLU A 1 128 ? -8.145 15.389 9.598 1.00 90.56 128 GLU A N 1
ATOM 1020 C CA . GLU A 1 128 ? -6.760 15.813 9.854 1.00 90.56 128 GLU A CA 1
ATOM 1021 C C . GLU A 1 128 ? -5.760 15.143 8.903 1.00 90.56 128 GLU A C 1
ATOM 1023 O O . GLU A 1 128 ? -4.651 15.649 8.718 1.00 90.56 128 GLU A O 1
ATOM 1028 N N . ALA A 1 129 ? -6.120 13.997 8.317 1.00 92.62 129 ALA A N 1
ATOM 1029 C CA . ALA A 1 129 ? -5.235 13.263 7.426 1.00 92.62 129 ALA A CA 1
ATOM 1030 C C . ALA A 1 129 ? -4.914 14.088 6.177 1.00 92.62 129 ALA A C 1
ATOM 1032 O O . ALA A 1 129 ? -5.791 14.506 5.425 1.00 92.62 129 ALA A O 1
ATOM 1033 N N . THR A 1 130 ? -3.621 14.280 5.936 1.00 90.81 130 THR A N 1
ATOM 1034 C CA . THR A 1 130 ? -3.104 14.933 4.736 1.00 90.81 130 THR A CA 1
ATOM 1035 C C . THR A 1 130 ? -2.009 14.059 4.152 1.00 90.81 130 THR A C 1
ATOM 1037 O O . THR A 1 130 ? -1.085 13.680 4.863 1.00 90.81 130 THR A O 1
ATOM 1040 N N . PHE A 1 131 ? -2.082 13.776 2.851 1.00 92.50 131 PHE A N 1
ATOM 1041 C CA . PHE A 1 131 ? -0.991 13.136 2.123 1.00 92.50 131 PHE A CA 1
ATOM 1042 C C . PHE A 1 131 ? -0.368 14.129 1.148 1.00 92.50 131 PHE A C 1
ATOM 1044 O O . PHE A 1 131 ? -1.068 14.768 0.356 1.00 92.50 131 PHE A O 1
ATOM 1051 N N . ARG A 1 132 ? 0.957 14.265 1.206 1.00 90.94 132 ARG A N 1
ATOM 1052 C CA . ARG A 1 132 ? 1.717 15.180 0.353 1.00 90.94 132 ARG A CA 1
ATOM 1053 C C . ARG A 1 132 ? 2.255 14.446 -0.865 1.00 90.94 132 ARG A C 1
ATOM 1055 O O . ARG A 1 132 ? 2.817 13.363 -0.743 1.00 90.94 132 ARG A O 1
ATOM 1062 N N . ALA A 1 133 ? 2.164 15.069 -2.038 1.00 91.06 133 ALA A N 1
ATOM 1063 C CA . ALA A 1 133 ? 2.632 14.461 -3.285 1.00 91.06 133 ALA A CA 1
ATOM 1064 C C . ALA A 1 133 ? 4.112 14.024 -3.241 1.00 91.06 133 ALA A C 1
ATOM 1066 O O . ALA A 1 133 ? 4.471 12.972 -3.778 1.00 91.06 133 ALA A O 1
ATOM 1067 N N . ASP A 1 134 ? 4.962 14.818 -2.585 1.00 91.06 134 ASP A N 1
ATOM 1068 C CA . ASP A 1 134 ? 6.398 14.555 -2.466 1.00 91.06 134 ASP A CA 1
ATOM 1069 C C . ASP A 1 134 ? 6.749 13.435 -1.480 1.00 91.06 134 ASP A C 1
ATOM 1071 O O . ASP A 1 134 ? 7.848 12.886 -1.589 1.00 91.06 134 ASP A O 1
ATOM 1075 N N . ARG A 1 135 ? 5.822 13.014 -0.605 1.00 93.19 135 ARG A N 1
ATOM 1076 C CA . ARG A 1 135 ? 6.056 11.902 0.329 1.00 93.19 135 ARG A CA 1
ATOM 1077 C C . ARG A 1 135 ? 6.428 10.620 -0.416 1.00 93.19 135 ARG A C 1
ATOM 1079 O O . ARG A 1 135 ? 7.280 9.865 0.035 1.00 93.19 135 ARG A O 1
ATOM 1086 N N . LEU A 1 136 ? 5.887 10.401 -1.620 1.00 95.56 136 LEU A N 1
ATOM 1087 C CA . LEU A 1 136 ? 6.271 9.266 -2.472 1.00 95.56 136 LEU A CA 1
ATOM 1088 C C . LEU A 1 136 ? 7.752 9.277 -2.890 1.00 95.56 136 LEU A C 1
ATOM 1090 O O . LEU A 1 136 ? 8.309 8.217 -3.154 1.00 95.56 136 LEU A O 1
ATOM 1094 N N . LYS A 1 137 ? 8.405 10.442 -2.961 1.00 95.12 137 LYS A N 1
ATOM 1095 C CA . LYS A 1 137 ? 9.831 10.555 -3.319 1.00 95.12 137 LYS A CA 1
ATOM 1096 C C . LYS A 1 137 ? 10.750 10.275 -2.127 1.00 95.12 137 LYS A C 1
ATOM 1098 O O . LYS A 1 137 ? 11.890 9.852 -2.316 1.00 95.12 137 LYS A O 1
ATOM 1103 N N . THR A 1 138 ? 10.279 10.534 -0.909 1.00 92.75 138 THR A N 1
ATOM 1104 C CA . THR A 1 138 ? 11.058 10.366 0.329 1.00 92.75 138 THR A CA 1
ATOM 1105 C C . THR A 1 138 ? 10.805 9.027 1.013 1.00 92.75 138 THR A C 1
ATOM 1107 O O . THR A 1 138 ? 11.691 8.539 1.708 1.00 92.75 138 THR A O 1
ATOM 1110 N N . MET A 1 139 ? 9.659 8.397 0.750 1.00 93.56 139 MET A N 1
ATOM 1111 C CA . MET A 1 139 ? 9.275 7.091 1.277 1.00 93.56 139 MET A CA 1
ATOM 1112 C C . MET A 1 139 ? 10.160 5.982 0.700 1.00 93.56 139 MET A C 1
ATOM 1114 O O . MET A 1 139 ? 9.971 5.524 -0.432 1.00 93.56 139 MET A O 1
ATOM 1118 N N . ARG A 1 140 ? 11.150 5.560 1.488 1.00 91.50 140 ARG A N 1
ATOM 1119 C CA . ARG A 1 140 ? 12.170 4.573 1.085 1.00 91.50 140 ARG A CA 1
ATOM 1120 C C . ARG A 1 140 ? 12.172 3.346 1.991 1.00 91.50 140 ARG A C 1
ATOM 1122 O O . ARG A 1 140 ? 12.538 2.264 1.524 1.00 91.50 140 ARG A O 1
ATOM 1129 N N . ILE A 1 141 ? 11.761 3.518 3.251 1.00 87.06 141 ILE A N 1
ATOM 1130 C CA . ILE A 1 141 ? 11.820 2.489 4.291 1.00 87.06 141 ILE A CA 1
ATOM 1131 C C . ILE A 1 141 ? 10.580 1.592 4.245 1.00 87.06 141 ILE A C 1
ATOM 1133 O O . ILE A 1 141 ? 9.449 2.058 4.406 1.00 87.06 141 ILE A O 1
ATOM 1137 N N . ARG A 1 142 ? 10.812 0.277 4.111 1.00 83.44 142 ARG A N 1
ATOM 1138 C CA . ARG A 1 142 ? 9.760 -0.754 4.030 1.00 83.44 142 ARG A CA 1
ATOM 1139 C C . ARG A 1 142 ? 8.876 -0.844 5.272 1.00 83.44 142 ARG A C 1
ATOM 1141 O O . ARG A 1 142 ? 7.726 -1.264 5.188 1.00 83.44 142 ARG A O 1
ATOM 1148 N N . LEU A 1 143 ? 9.420 -0.461 6.428 1.00 82.44 143 LEU A N 1
ATOM 1149 C CA . LEU A 1 143 ? 8.691 -0.448 7.694 1.00 82.44 143 LEU A CA 1
ATOM 1150 C C . LEU A 1 143 ? 7.647 0.670 7.782 1.00 82.44 143 LEU A C 1
ATOM 1152 O O . LEU A 1 143 ? 6.741 0.548 8.606 1.00 82.44 143 LEU A O 1
ATOM 1156 N N . SER A 1 144 ? 7.749 1.730 6.971 1.00 87.88 144 SER A N 1
ATOM 1157 C CA . SER A 1 144 ? 6.805 2.847 7.049 1.00 87.88 144 SER A CA 1
ATOM 1158 C C . SER A 1 144 ? 5.383 2.403 6.692 1.00 87.88 144 SER A C 1
ATOM 1160 O O . SER A 1 144 ? 5.155 1.577 5.802 1.00 87.88 144 SER A O 1
ATOM 1162 N N . A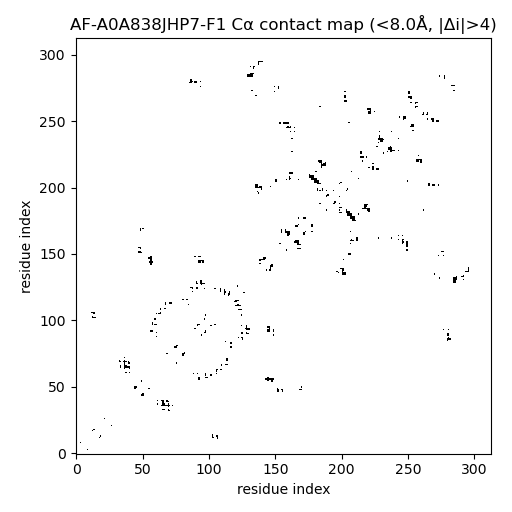LA A 1 145 ? 4.401 2.954 7.403 1.00 91.94 145 ALA A N 1
ATOM 1163 C CA . ALA A 1 145 ? 3.006 2.568 7.233 1.00 91.94 145 ALA A CA 1
ATOM 1164 C C . ALA A 1 145 ? 2.489 2.915 5.836 1.00 91.94 145 ALA A C 1
ATOM 1166 O O . ALA A 1 145 ? 1.861 2.082 5.182 1.00 91.94 145 ALA A O 1
ATOM 1167 N N . ALA A 1 146 ? 2.813 4.114 5.351 1.00 93.81 146 ALA A N 1
ATOM 1168 C CA . ALA A 1 146 ? 2.432 4.553 4.018 1.00 93.81 146 ALA A CA 1
ATOM 1169 C C . ALA A 1 146 ? 3.046 3.659 2.923 1.00 93.81 146 ALA A C 1
ATOM 1171 O O . ALA A 1 146 ? 2.357 3.326 1.961 1.00 93.81 146 ALA A O 1
ATOM 1172 N N . TYR A 1 147 ? 4.284 3.176 3.102 1.00 94.38 147 TYR A N 1
ATOM 1173 C CA . TYR A 1 147 ? 4.917 2.234 2.171 1.00 94.38 147 TYR A CA 1
ATOM 1174 C C . TYR A 1 147 ? 4.143 0.923 2.093 1.00 94.38 147 TYR A C 1
ATOM 1176 O O . TYR A 1 147 ? 3.768 0.483 1.007 1.00 94.38 147 TYR A O 1
ATOM 1184 N N . LYS A 1 148 ? 3.834 0.318 3.244 1.00 93.88 148 LYS A N 1
ATOM 1185 C CA . LYS A 1 148 ? 3.004 -0.895 3.299 1.00 93.88 148 LYS A CA 1
ATOM 1186 C C . LYS A 1 148 ? 1.618 -0.657 2.696 1.00 93.88 148 LYS A C 1
ATOM 1188 O O . LYS A 1 148 ? 1.117 -1.509 1.966 1.00 93.88 148 LYS A O 1
ATOM 1193 N N . GLY A 1 149 ? 1.047 0.527 2.922 1.00 96.25 149 GLY A N 1
ATOM 1194 C CA . GLY A 1 149 ? -0.219 0.947 2.332 1.00 96.25 149 GLY A CA 1
ATOM 1195 C C . GLY A 1 149 ? -0.194 0.986 0.804 1.00 96.25 149 GLY A C 1
ATOM 1196 O O . GLY A 1 149 ? -1.102 0.446 0.179 1.00 96.25 149 GLY A O 1
ATOM 1197 N N . VAL A 1 150 ? 0.856 1.545 0.188 1.00 96.75 150 VAL A N 1
ATOM 1198 C CA . VAL A 1 150 ? 1.008 1.538 -1.280 1.00 96.75 150 VAL A CA 1
ATOM 1199 C C . VAL A 1 150 ? 1.014 0.110 -1.825 1.00 96.75 150 VAL A C 1
ATOM 1201 O O . VAL A 1 150 ? 0.316 -0.172 -2.796 1.00 96.75 150 VAL A O 1
ATOM 1204 N N . ASN A 1 151 ? 1.747 -0.806 -1.190 1.00 93.25 151 ASN A N 1
ATOM 1205 C CA . ASN A 1 151 ? 1.818 -2.192 -1.659 1.00 93.25 151 ASN A CA 1
ATOM 1206 C C . ASN A 1 151 ? 0.469 -2.909 -1.557 1.00 93.25 151 ASN A C 1
ATOM 1208 O O . ASN A 1 151 ? 0.056 -3.566 -2.510 1.00 93.25 151 ASN A O 1
ATOM 1212 N N . ALA A 1 152 ? -0.246 -2.731 -0.445 1.00 94.94 152 ALA A N 1
ATOM 1213 C CA . ALA A 1 152 ? -1.587 -3.281 -0.276 1.00 94.94 152 ALA A CA 1
ATOM 1214 C C . ALA A 1 152 ? -2.571 -2.723 -1.323 1.00 94.94 152 ALA A C 1
ATOM 1216 O O . ALA A 1 152 ? -3.365 -3.474 -1.892 1.00 94.94 152 ALA A O 1
ATOM 1217 N N . LEU A 1 153 ? -2.485 -1.425 -1.647 1.00 97.06 153 LEU A N 1
ATOM 1218 C CA . LEU A 1 153 ? -3.289 -0.837 -2.720 1.00 97.06 153 LEU A CA 1
ATOM 1219 C C . LEU A 1 153 ? -2.922 -1.401 -4.101 1.00 97.06 153 LEU A C 1
ATOM 1221 O O . LEU A 1 153 ? -3.826 -1.721 -4.864 1.00 97.06 153 LEU A O 1
ATOM 1225 N N . LEU A 1 154 ? -1.638 -1.593 -4.417 1.00 96.06 154 LEU A N 1
ATOM 1226 C CA . LEU A 1 154 ? -1.218 -2.225 -5.678 1.00 96.06 154 LEU A CA 1
ATOM 1227 C C . LEU A 1 154 ? -1.744 -3.663 -5.803 1.00 96.06 154 LEU A C 1
ATOM 1229 O O . LEU A 1 154 ? -2.244 -4.054 -6.856 1.00 96.06 154 LEU A O 1
ATOM 1233 N N . MET A 1 155 ? -1.681 -4.447 -4.724 1.00 93.31 155 MET A N 1
ATOM 1234 C CA . MET A 1 155 ? -2.255 -5.797 -4.697 1.00 93.31 155 MET A CA 1
ATOM 1235 C C . MET A 1 155 ? -3.768 -5.762 -4.940 1.00 93.31 155 MET A C 1
ATOM 1237 O O . MET A 1 155 ? -4.280 -6.553 -5.731 1.00 93.31 155 MET A O 1
ATOM 1241 N N . LYS A 1 156 ? -4.471 -4.798 -4.334 1.00 94.06 156 LYS A N 1
ATOM 1242 C CA . LYS A 1 156 ? -5.910 -4.586 -4.533 1.00 94.06 156 LYS A CA 1
ATOM 1243 C C . LYS A 1 156 ? -6.266 -4.178 -5.970 1.00 94.06 156 LYS A C 1
ATOM 1245 O O . LYS A 1 156 ? -7.274 -4.653 -6.487 1.00 94.06 156 LYS A O 1
ATOM 1250 N N . GLU A 1 157 ? -5.440 -3.363 -6.628 1.00 94.88 157 GLU A N 1
ATOM 1251 C CA . GLU A 1 157 ? -5.577 -3.034 -8.061 1.00 94.88 157 GLU A CA 1
ATOM 1252 C C . GLU A 1 157 ? -5.321 -4.244 -8.978 1.00 94.88 157 GLU A C 1
ATOM 1254 O O . GLU A 1 157 ? -5.581 -4.203 -10.181 1.00 94.88 157 GLU A O 1
ATOM 1259 N N . GLY A 1 158 ? -4.865 -5.366 -8.415 1.00 94.44 158 GLY A N 1
ATOM 1260 C CA . GLY A 1 158 ? -4.654 -6.607 -9.143 1.00 94.44 158 GLY A CA 1
ATOM 1261 C C . GLY A 1 158 ? -3.294 -6.676 -9.822 1.00 94.44 158 GLY A C 1
ATOM 1262 O O . GLY A 1 158 ? -3.201 -7.267 -10.902 1.00 94.44 158 GLY A O 1
ATOM 1263 N N . ALA A 1 159 ? -2.267 -6.095 -9.193 1.00 95.81 159 ALA A N 1
ATOM 1264 C CA . ALA A 1 159 ? -0.869 -6.240 -9.575 1.00 95.81 159 ALA A CA 1
ATOM 1265 C C . ALA A 1 159 ? -0.511 -7.710 -9.868 1.00 95.81 159 ALA A C 1
ATOM 1267 O O . ALA A 1 159 ? -0.754 -8.603 -9.050 1.00 95.81 159 ALA A O 1
ATOM 1268 N N . GLN A 1 160 ? 0.060 -7.948 -11.049 1.00 96.25 160 GLN A N 1
ATOM 1269 C CA . GLN A 1 160 ? 0.424 -9.272 -11.561 1.00 96.25 160 GLN A CA 1
ATOM 1270 C C . GLN A 1 160 ? 1.934 -9.439 -11.678 1.00 96.25 160 GLN A C 1
ATOM 1272 O O . GLN A 1 160 ? 2.628 -8.547 -12.159 1.00 96.25 160 GLN A O 1
ATOM 1277 N N . ASP A 1 161 ? 2.454 -10.593 -11.284 1.00 95.94 161 ASP A N 1
ATOM 1278 C CA . ASP A 1 161 ? 3.870 -10.906 -11.442 1.00 95.94 161 ASP A CA 1
ATOM 1279 C C . ASP A 1 161 ? 4.292 -10.850 -12.922 1.00 95.94 161 ASP A C 1
ATOM 1281 O O . ASP A 1 161 ? 3.646 -11.447 -13.784 1.00 95.94 161 ASP A O 1
ATOM 1285 N N . PHE A 1 162 ? 5.397 -10.158 -13.224 1.00 96.31 162 PHE A N 1
ATOM 1286 C CA . PHE A 1 162 ? 5.805 -9.898 -14.614 1.00 96.31 162 PHE A CA 1
ATOM 1287 C C . PHE A 1 162 ? 6.128 -11.172 -15.405 1.00 96.31 162 PHE A C 1
ATOM 1289 O O . PHE A 1 162 ? 6.064 -11.157 -16.632 1.00 96.31 162 PHE A O 1
ATOM 1296 N N . ARG A 1 163 ? 6.478 -12.269 -14.720 1.00 94.50 163 ARG A N 1
ATOM 1297 C CA . ARG A 1 163 ? 6.796 -13.554 -15.349 1.00 94.50 163 ARG A CA 1
ATOM 1298 C C . ARG A 1 163 ? 5.586 -14.478 -15.375 1.00 94.50 163 ARG A C 1
ATOM 1300 O O . ARG A 1 163 ? 5.266 -15.032 -16.420 1.00 94.50 163 ARG A O 1
ATOM 1307 N N . SER A 1 164 ? 4.957 -14.723 -14.224 1.00 92.81 164 SER A N 1
ATOM 1308 C CA . SER A 1 164 ? 3.890 -15.727 -14.126 1.00 92.81 164 SER A CA 1
ATOM 1309 C C . SER A 1 164 ? 2.524 -15.199 -14.569 1.00 92.81 164 SER A C 1
ATOM 1311 O O . SER A 1 164 ? 1.642 -16.001 -14.872 1.00 92.81 164 SER A O 1
ATOM 1313 N N . GLY A 1 165 ? 2.332 -13.875 -14.597 1.00 93.50 165 GLY A N 1
ATOM 1314 C CA . GLY A 1 165 ? 1.030 -13.243 -14.818 1.00 93.50 165 GLY A CA 1
ATOM 1315 C C . GLY A 1 165 ? 0.034 -13.488 -13.682 1.00 93.50 165 GLY A C 1
ATOM 1316 O O . GLY A 1 165 ? -1.138 -13.133 -13.796 1.00 93.50 165 GLY A O 1
ATOM 1317 N N . GLN A 1 166 ? 0.462 -14.122 -12.585 1.00 92.88 166 GLN A N 1
ATOM 1318 C CA . GLN A 1 166 ? -0.404 -14.371 -11.443 1.00 92.88 166 GLN A CA 1
ATOM 1319 C C . GLN A 1 166 ? -0.609 -13.083 -10.658 1.00 92.88 166 GLN A C 1
ATOM 1321 O O . GLN A 1 166 ? 0.337 -12.337 -10.407 1.00 92.88 166 GLN A O 1
ATOM 1326 N N . LYS A 1 167 ? -1.854 -12.836 -10.248 1.00 92.44 167 LYS A N 1
ATOM 1327 C CA . LYS A 1 167 ? -2.171 -11.744 -9.329 1.00 92.44 167 LYS A CA 1
ATOM 1328 C C . LYS A 1 167 ? -1.557 -12.035 -7.967 1.00 92.44 167 LYS A C 1
ATOM 1330 O O . LYS A 1 167 ? -1.604 -13.171 -7.502 1.00 92.44 167 LYS A O 1
ATOM 1335 N N . PHE A 1 168 ? -1.065 -11.001 -7.297 1.00 86.06 168 PHE A N 1
ATOM 1336 C CA . PHE A 1 168 ? -0.641 -11.091 -5.901 1.00 86.06 168 PHE A CA 1
ATOM 1337 C C . PHE A 1 168 ? -1.849 -11.106 -4.953 1.00 86.06 168 PHE A C 1
ATOM 1339 O O . PHE A 1 168 ? -2.028 -10.212 -4.129 1.00 86.06 168 PHE A O 1
ATOM 1346 N N . ASP A 1 169 ? -2.704 -12.120 -5.091 1.00 77.50 169 ASP A N 1
ATOM 1347 C CA . ASP A 1 169 ? -3.740 -12.429 -4.107 1.00 77.50 169 ASP A CA 1
ATOM 1348 C C . ASP A 1 169 ? -3.178 -13.285 -2.962 1.00 77.50 169 ASP A C 1
ATOM 1350 O O . ASP A 1 169 ? -2.025 -13.723 -2.994 1.00 77.50 169 ASP A O 1
ATOM 1354 N N . HIS A 1 170 ? -4.003 -13.531 -1.941 1.00 68.31 170 HIS A N 1
ATOM 1355 C CA . HIS A 1 170 ? -3.601 -14.297 -0.762 1.00 68.31 170 HIS A CA 1
ATOM 1356 C C . HIS A 1 170 ? -2.899 -15.629 -1.086 1.00 68.31 170 HIS A C 1
ATOM 1358 O O . HIS A 1 170 ? -1.918 -15.955 -0.430 1.00 68.31 170 HIS A O 1
ATOM 1364 N N . THR A 1 171 ? -3.341 -16.397 -2.087 1.00 61.41 171 THR A N 1
ATOM 1365 C CA . THR A 1 171 ? -2.779 -17.733 -2.356 1.00 61.41 171 THR A CA 1
ATOM 1366 C C . THR A 1 171 ? -1.361 -17.661 -2.909 1.00 61.41 171 THR A C 1
ATOM 1368 O O . THR A 1 171 ? -0.467 -18.372 -2.448 1.00 61.41 171 THR A O 1
ATOM 1371 N N . VAL A 1 172 ? -1.144 -16.761 -3.864 1.00 63.06 172 VAL A N 1
ATOM 1372 C CA . VAL A 1 172 ? 0.142 -16.569 -4.542 1.00 63.06 172 VAL A CA 1
ATOM 1373 C C . VAL A 1 172 ? 1.135 -15.889 -3.606 1.00 63.06 172 VAL A C 1
ATOM 1375 O O . VAL A 1 172 ? 2.305 -16.266 -3.545 1.00 63.06 172 VAL A O 1
ATOM 1378 N N . PHE A 1 173 ? 0.653 -14.931 -2.816 1.00 62.31 173 PHE A N 1
ATOM 1379 C CA . PHE A 1 173 ? 1.478 -14.144 -1.911 1.00 62.31 173 PHE A CA 1
ATOM 1380 C C . PHE A 1 173 ? 2.209 -14.995 -0.861 1.00 62.31 173 PHE A C 1
ATOM 1382 O O . PHE A 1 173 ? 3.387 -14.758 -0.594 1.00 62.31 173 PHE A O 1
ATOM 1389 N N . PHE A 1 174 ? 1.553 -16.025 -0.317 1.00 62.75 174 PHE A N 1
ATOM 1390 C CA . PHE A 1 174 ? 2.190 -16.963 0.616 1.00 62.75 174 PHE A CA 1
ATOM 1391 C C . PHE A 1 174 ? 3.040 -18.042 -0.074 1.00 62.75 174 PHE A C 1
ATOM 1393 O O . PHE A 1 174 ? 3.972 -18.551 0.541 1.00 62.75 174 PHE A O 1
ATOM 1400 N N . GLY A 1 175 ? 2.734 -18.407 -1.323 1.00 59.91 175 GLY A N 1
ATOM 1401 C CA . GLY A 1 175 ? 3.401 -19.510 -2.026 1.00 59.91 175 GLY A CA 1
ATOM 1402 C C . GLY A 1 175 ? 4.664 -19.130 -2.808 1.00 59.91 175 GLY A C 1
ATOM 1403 O O . GLY A 1 175 ? 5.512 -19.990 -3.038 1.00 59.91 175 GLY A O 1
ATOM 1404 N N . GLU A 1 176 ? 4.805 -17.869 -3.234 1.00 65.38 176 GLU A N 1
ATOM 1405 C CA . GLU A 1 176 ? 5.863 -17.455 -4.175 1.00 65.38 176 GLU A CA 1
ATOM 1406 C C . GLU A 1 176 ? 6.973 -16.566 -3.579 1.00 65.38 176 GLU A C 1
ATOM 1408 O O . GLU A 1 176 ? 7.798 -16.047 -4.337 1.00 65.38 176 GLU A O 1
ATOM 1413 N N . ASN A 1 177 ? 7.040 -16.413 -2.247 1.00 74.12 177 ASN A N 1
ATOM 1414 C CA . ASN A 1 177 ? 7.976 -15.500 -1.567 1.00 74.12 177 ASN A CA 1
ATOM 1415 C C . ASN A 1 177 ? 7.966 -14.109 -2.220 1.00 74.12 177 ASN A C 1
ATOM 1417 O O . ASN A 1 177 ? 8.975 -13.643 -2.754 1.00 74.12 177 ASN A O 1
ATOM 1421 N N . VAL A 1 178 ? 6.783 -13.494 -2.249 1.00 80.62 178 VAL A N 1
ATOM 1422 C CA . VAL A 1 178 ? 6.590 -12.166 -2.831 1.00 80.62 178 VAL A CA 1
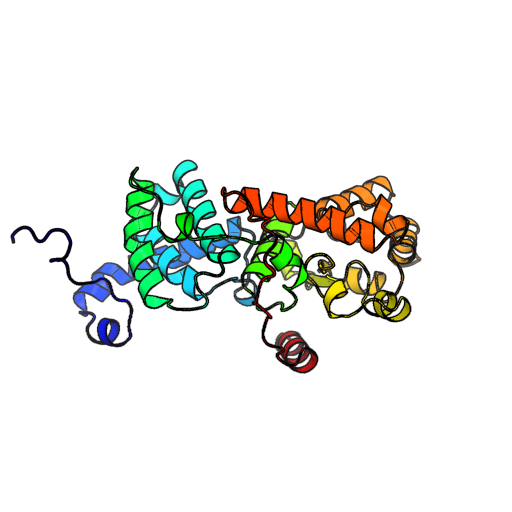ATOM 1423 C C . VAL A 1 178 ? 7.233 -11.126 -1.926 1.00 80.62 178 VAL A C 1
ATOM 1425 O O . VAL A 1 178 ? 6.932 -11.051 -0.731 1.00 80.62 178 VAL A O 1
ATOM 1428 N N . ASP A 1 179 ? 8.097 -10.316 -2.520 1.00 83.38 179 ASP A N 1
ATOM 1429 C CA . ASP A 1 179 ? 8.743 -9.186 -1.869 1.00 83.38 179 ASP A CA 1
ATOM 1430 C C . ASP A 1 179 ? 8.788 -8.000 -2.837 1.00 83.38 179 ASP A C 1
ATOM 1432 O O . ASP A 1 179 ? 8.425 -8.096 -4.011 1.00 83.38 179 ASP A O 1
ATOM 1436 N N . ILE A 1 180 ? 9.160 -6.837 -2.330 1.00 89.38 180 ILE A N 1
ATOM 1437 C CA . ILE A 1 180 ? 9.120 -5.591 -3.076 1.00 89.38 180 ILE A CA 1
ATOM 1438 C C . ILE A 1 180 ? 10.507 -5.306 -3.630 1.00 89.38 180 ILE A C 1
ATOM 1440 O O . ILE A 1 180 ? 11.497 -5.290 -2.900 1.00 89.38 180 ILE A O 1
ATOM 1444 N N . HIS A 1 181 ? 10.592 -5.059 -4.927 1.00 94.00 181 HIS A N 1
ATOM 1445 C CA . HIS A 1 181 ? 11.864 -4.889 -5.617 1.00 94.00 181 HIS A CA 1
ATOM 1446 C C . HIS A 1 181 ? 11.826 -3.682 -6.542 1.00 94.00 181 HIS A C 1
ATOM 1448 O O . HIS A 1 181 ? 10.757 -3.160 -6.870 1.00 94.00 181 HIS A O 1
ATOM 1454 N N . HIS A 1 182 ? 13.009 -3.211 -6.928 1.00 97.44 182 HIS A N 1
ATOM 1455 C CA . HIS A 1 182 ? 13.137 -2.076 -7.827 1.00 97.44 182 HIS A CA 1
ATOM 1456 C C . HIS A 1 182 ? 12.729 -2.450 -9.256 1.00 97.44 182 HIS A C 1
ATOM 1458 O O . HIS A 1 182 ? 13.126 -3.496 -9.763 1.00 97.44 182 HIS A O 1
ATOM 1464 N N . ILE A 1 183 ? 11.968 -1.576 -9.915 1.00 98.44 183 ILE A N 1
ATOM 1465 C CA . ILE A 1 183 ? 11.557 -1.732 -11.318 1.00 98.44 183 ILE A CA 1
ATOM 1466 C C . ILE A 1 183 ? 12.717 -1.384 -12.249 1.00 98.44 183 ILE A C 1
ATOM 1468 O O . ILE A 1 183 ? 13.030 -2.151 -13.156 1.00 98.44 183 ILE A O 1
ATOM 1472 N N . PHE A 1 184 ? 13.365 -0.242 -12.011 1.00 98.56 184 PHE A N 1
ATOM 1473 C CA . PHE A 1 184 ? 14.700 0.060 -12.516 1.00 98.56 184 PHE A CA 1
ATOM 1474 C C . PHE A 1 184 ? 15.719 -0.420 -11.478 1.00 98.56 184 PHE A C 1
ATOM 1476 O O . PHE A 1 184 ? 15.777 0.171 -10.391 1.00 98.56 184 PHE A O 1
ATOM 1483 N N . PRO A 1 185 ? 16.501 -1.478 -11.762 1.00 98.38 185 PRO A N 1
ATOM 1484 C CA . PRO A 1 185 ? 17.378 -2.086 -10.768 1.00 98.38 185 PRO A CA 1
ATOM 1485 C C . PRO A 1 185 ? 18.427 -1.124 -10.218 1.00 98.38 185 PRO A C 1
ATOM 1487 O O . PRO A 1 185 ? 18.970 -0.296 -10.950 1.00 98.38 185 PRO A O 1
ATOM 1490 N N . GLN A 1 186 ? 18.770 -1.273 -8.934 1.00 97.69 186 GLN A N 1
ATOM 1491 C CA . GLN A 1 186 ? 19.754 -0.409 -8.272 1.00 97.69 186 GLN A CA 1
ATOM 1492 C C . GLN A 1 186 ? 21.095 -0.369 -9.014 1.00 97.69 186 GLN A C 1
ATOM 1494 O O . GLN A 1 186 ? 21.673 0.703 -9.170 1.00 97.69 186 GLN A O 1
ATOM 1499 N N . ASP A 1 187 ? 21.581 -1.516 -9.492 1.00 97.88 187 ASP A N 1
ATOM 1500 C CA . ASP A 1 187 ? 22.850 -1.599 -10.223 1.00 97.88 187 ASP A CA 1
ATOM 1501 C C . ASP A 1 187 ? 22.817 -0.819 -11.537 1.00 97.88 187 ASP A C 1
ATOM 1503 O O . ASP A 1 187 ? 23.804 -0.176 -11.895 1.00 97.88 187 ASP A O 1
ATOM 1507 N N . TRP A 1 188 ? 21.684 -0.840 -12.242 1.00 98.50 188 TRP A N 1
ATOM 1508 C CA . TRP A 1 188 ? 21.490 -0.030 -13.439 1.00 98.50 188 TRP A CA 1
ATOM 1509 C C . TRP A 1 188 ? 21.467 1.457 -13.078 1.00 98.50 188 TRP A C 1
ATOM 1511 O O . TRP A 1 188 ? 22.206 2.235 -13.678 1.00 98.50 188 TRP A O 1
ATOM 1521 N N . CYS A 1 189 ? 20.712 1.843 -12.044 1.00 98.44 189 CYS A N 1
ATOM 1522 C CA . CYS A 1 189 ? 20.620 3.231 -11.587 1.00 98.44 189 CYS A CA 1
ATOM 1523 C C . CYS A 1 189 ? 21.985 3.801 -11.172 1.00 98.44 189 CYS A C 1
ATOM 1525 O O . CYS A 1 189 ? 22.338 4.909 -11.571 1.00 98.44 189 CYS A O 1
ATOM 1527 N N . LYS A 1 190 ? 22.782 3.029 -10.421 1.00 98.06 190 LYS A N 1
ATOM 1528 C CA . LYS A 1 190 ? 24.137 3.414 -9.991 1.00 98.06 190 LYS A CA 1
ATOM 1529 C C . LYS A 1 190 ? 25.075 3.633 -11.180 1.00 98.06 190 LYS A C 1
ATOM 1531 O O . LYS A 1 190 ? 25.850 4.580 -11.164 1.00 98.06 190 LYS A O 1
ATOM 1536 N N . LYS A 1 191 ? 24.992 2.793 -12.218 1.00 97.88 191 LYS A N 1
ATOM 1537 C CA . LYS A 1 191 ? 25.785 2.945 -13.456 1.00 97.88 191 LYS A CA 1
ATOM 1538 C C . LYS A 1 191 ? 25.399 4.177 -14.282 1.00 97.88 191 LYS A C 1
ATOM 1540 O O . LYS A 1 191 ? 26.188 4.591 -15.120 1.00 97.88 191 LYS A O 1
ATOM 1545 N N . HIS A 1 192 ? 24.210 4.734 -14.052 1.00 97.69 192 HIS A N 1
ATOM 1546 C CA . HIS A 1 192 ? 23.705 5.945 -14.705 1.00 97.69 192 HIS A CA 1
ATOM 1547 C C . HIS A 1 192 ? 23.768 7.175 -13.783 1.00 97.69 192 HIS A C 1
ATOM 1549 O O . HIS A 1 192 ? 23.065 8.154 -14.018 1.00 97.69 192 HIS A O 1
ATOM 1555 N N . ASP A 1 193 ? 24.570 7.119 -12.713 1.00 97.94 193 ASP A N 1
ATOM 1556 C CA . ASP A 1 193 ? 24.770 8.214 -11.754 1.00 97.94 193 ASP A CA 1
ATOM 1557 C C . ASP A 1 193 ? 23.478 8.720 -11.075 1.00 97.94 193 ASP A C 1
ATOM 1559 O O . ASP A 1 193 ? 23.409 9.838 -10.551 1.00 97.94 193 ASP A O 1
ATOM 1563 N N . ILE A 1 194 ? 22.438 7.881 -11.022 1.00 98.12 194 ILE A N 1
ATOM 1564 C CA . ILE A 1 194 ? 21.192 8.192 -10.320 1.00 98.12 194 ILE A CA 1
ATOM 1565 C C . ILE A 1 194 ? 21.414 7.955 -8.827 1.00 98.12 194 ILE A C 1
ATOM 1567 O O . ILE A 1 194 ? 21.854 6.889 -8.398 1.00 98.12 194 ILE A O 1
ATOM 1571 N N . LYS A 1 195 ? 21.090 8.952 -8.001 1.00 97.44 195 LYS A N 1
ATOM 1572 C CA . LYS A 1 195 ? 21.325 8.892 -6.552 1.00 97.44 195 LYS A CA 1
ATOM 1573 C C . LYS A 1 195 ? 20.351 7.929 -5.849 1.00 97.44 195 LYS A C 1
ATOM 1575 O O . LYS A 1 195 ? 19.165 7.925 -6.195 1.00 97.44 195 LYS A O 1
ATOM 1580 N N . PRO A 1 196 ? 20.783 7.223 -4.781 1.00 96.62 196 PRO A N 1
ATOM 1581 C CA . PRO A 1 196 ? 19.901 6.379 -3.963 1.00 96.62 196 PRO A CA 1
ATOM 1582 C C . PRO A 1 196 ? 18.676 7.117 -3.421 1.00 96.62 196 PRO A C 1
ATOM 1584 O O . PRO A 1 196 ? 17.575 6.576 -3.394 1.00 96.62 196 PRO A O 1
ATOM 1587 N N . SER A 1 197 ? 18.829 8.402 -3.087 1.00 95.19 197 SER A N 1
ATOM 1588 C CA . SER A 1 197 ? 17.726 9.255 -2.631 1.00 95.19 197 SER A CA 1
ATOM 1589 C C . SER A 1 197 ? 16.577 9.396 -3.642 1.00 95.19 197 SER A C 1
ATOM 1591 O O . SER A 1 197 ? 15.478 9.781 -3.243 1.00 95.19 197 SER A O 1
ATOM 1593 N N . VAL A 1 198 ? 16.809 9.067 -4.917 1.00 96.62 198 VAL A N 1
ATOM 1594 C CA . VAL A 1 198 ? 15.809 9.071 -5.990 1.00 96.62 198 VAL A CA 1
ATOM 1595 C C . VAL A 1 198 ? 15.333 7.648 -6.290 1.00 96.62 198 VAL A C 1
ATOM 1597 O O . VAL A 1 198 ? 14.134 7.369 -6.191 1.00 96.62 198 VAL A O 1
ATOM 1600 N N . PHE A 1 199 ? 16.253 6.731 -6.618 1.00 97.19 199 PHE A N 1
ATOM 1601 C CA . PHE A 1 199 ? 15.872 5.398 -7.097 1.00 97.19 199 PHE A CA 1
ATOM 1602 C C . PHE A 1 199 ? 15.345 4.461 -6.004 1.00 97.19 199 PHE A C 1
ATOM 1604 O O . PHE A 1 199 ? 14.667 3.496 -6.347 1.00 97.19 199 PHE A O 1
ATOM 1611 N N . ASP A 1 200 ? 15.620 4.713 -4.717 1.00 96.88 200 ASP A N 1
ATOM 1612 C CA . ASP A 1 200 ? 15.095 3.890 -3.612 1.00 96.88 200 ASP A CA 1
ATOM 1613 C C . ASP A 1 200 ? 13.682 4.282 -3.167 1.00 96.88 200 ASP A C 1
ATOM 1615 O O . ASP A 1 200 ? 13.120 3.639 -2.274 1.00 96.88 200 ASP A O 1
ATOM 1619 N N . SER A 1 201 ? 13.105 5.331 -3.749 1.00 97.31 201 SER A N 1
ATOM 1620 C CA . SER A 1 201 ? 11.741 5.744 -3.428 1.00 97.31 201 SER A CA 1
ATOM 1621 C C . SER A 1 201 ? 10.711 4.680 -3.832 1.00 97.31 201 SER A C 1
ATOM 1623 O O . SER A 1 201 ? 10.931 3.890 -4.755 1.00 97.31 201 SER A O 1
ATOM 1625 N N . ILE A 1 202 ? 9.557 4.665 -3.156 1.00 97.19 202 ILE A N 1
ATOM 1626 C CA . ILE A 1 202 ? 8.449 3.736 -3.442 1.00 97.19 202 ILE A CA 1
ATOM 1627 C C . ILE A 1 202 ? 7.979 3.810 -4.907 1.00 97.19 202 ILE A C 1
ATOM 1629 O O . ILE A 1 202 ? 7.507 2.819 -5.457 1.00 97.19 202 ILE A O 1
ATOM 1633 N N . ILE A 1 203 ? 8.182 4.950 -5.579 1.00 98.44 203 ILE A N 1
ATOM 1634 C CA . ILE A 1 203 ? 7.838 5.151 -6.995 1.00 98.44 203 ILE A CA 1
ATOM 1635 C C . ILE A 1 203 ? 8.566 4.148 -7.898 1.00 98.44 203 ILE A C 1
ATOM 1637 O O . ILE A 1 203 ? 7.989 3.700 -8.884 1.00 98.44 203 ILE A O 1
ATOM 1641 N N . ASN A 1 204 ? 9.793 3.746 -7.564 1.00 98.50 204 ASN A N 1
ATOM 1642 C CA . ASN A 1 204 ? 10.563 2.769 -8.336 1.00 98.50 204 ASN A CA 1
ATOM 1643 C C . ASN A 1 204 ? 10.455 1.342 -7.770 1.00 98.50 204 ASN A C 1
ATOM 1645 O O . ASN A 1 204 ? 11.246 0.482 -8.132 1.00 98.50 204 ASN A O 1
ATOM 1649 N N . LYS A 1 205 ? 9.514 1.060 -6.865 1.00 97.12 205 LYS A N 1
ATOM 1650 C CA . LYS A 1 205 ? 9.402 -0.240 -6.189 1.00 97.12 205 LYS A CA 1
ATOM 1651 C C . LYS A 1 205 ? 8.044 -0.893 -6.437 1.00 97.12 205 LYS A C 1
ATOM 1653 O O . LYS A 1 205 ? 7.041 -0.199 -6.602 1.00 97.12 205 LYS A O 1
ATOM 1658 N N . THR A 1 206 ? 8.002 -2.221 -6.515 1.00 96.06 206 THR A N 1
ATOM 1659 C CA . THR A 1 206 ? 6.758 -2.966 -6.757 1.00 96.06 206 THR A CA 1
ATOM 1660 C C . THR A 1 206 ? 6.854 -4.407 -6.249 1.00 96.06 206 THR A C 1
ATOM 1662 O O . THR A 1 206 ? 7.966 -4.941 -6.222 1.00 96.06 206 THR A O 1
ATOM 1665 N N . PRO A 1 207 ? 5.743 -5.046 -5.830 1.00 93.25 207 PRO A N 1
ATOM 1666 C CA . PRO A 1 207 ? 5.761 -6.454 -5.444 1.00 93.25 207 PRO A CA 1
ATOM 1667 C C . PRO A 1 207 ? 6.111 -7.331 -6.648 1.00 93.25 207 PRO A C 1
ATOM 1669 O O . PRO A 1 207 ? 5.537 -7.172 -7.722 1.00 93.25 207 PRO A O 1
ATOM 1672 N N . LEU A 1 208 ? 7.043 -8.262 -6.470 1.00 92.88 208 LEU A N 1
ATOM 1673 C CA . LEU A 1 208 ? 7.442 -9.255 -7.464 1.00 92.88 208 LEU A CA 1
ATOM 1674 C C . LEU A 1 208 ? 7.686 -10.600 -6.777 1.00 92.88 208 LEU A C 1
ATOM 1676 O O . LEU A 1 208 ? 8.116 -10.654 -5.624 1.00 92.88 208 LEU A O 1
ATOM 1680 N N . SER A 1 209 ? 7.457 -11.705 -7.488 1.00 91.94 209 SER A N 1
ATOM 1681 C CA . SER A 1 209 ? 7.901 -13.011 -6.996 1.00 91.94 209 SER A CA 1
ATOM 1682 C C . SER A 1 209 ? 9.431 -13.083 -6.990 1.00 91.94 209 SER A C 1
ATOM 1684 O O . SER A 1 209 ? 10.102 -12.528 -7.870 1.00 91.94 209 SER A O 1
ATOM 1686 N N . TYR A 1 210 ? 9.994 -13.857 -6.060 1.00 89.12 210 TYR A N 1
ATOM 1687 C CA . TYR A 1 210 ? 11.438 -14.113 -5.993 1.00 89.12 210 TYR A CA 1
ATOM 1688 C C . TYR A 1 210 ? 12.031 -14.552 -7.345 1.00 89.12 210 TYR A C 1
ATOM 1690 O O . TYR A 1 210 ? 13.089 -14.088 -7.777 1.00 89.12 210 TYR A O 1
ATOM 1698 N N . LYS A 1 211 ? 11.323 -15.438 -8.054 1.00 90.62 211 LYS A N 1
ATOM 1699 C CA . LYS A 1 211 ? 11.730 -15.945 -9.372 1.00 90.62 211 LYS A CA 1
ATOM 1700 C C . LYS A 1 211 ? 11.761 -14.838 -10.436 1.00 90.62 211 LYS A C 1
ATOM 1702 O O . LYS A 1 211 ? 12.655 -14.848 -11.275 1.00 90.62 211 LYS A O 1
ATOM 1707 N N . THR A 1 212 ? 10.834 -13.883 -10.397 1.00 93.19 212 THR A N 1
ATOM 1708 C CA . THR A 1 212 ? 10.812 -12.737 -11.324 1.00 93.19 212 THR A CA 1
ATOM 1709 C C . THR A 1 212 ? 11.930 -11.760 -11.024 1.00 93.19 212 THR A C 1
ATOM 1711 O O . THR A 1 212 ? 12.634 -11.347 -11.944 1.00 93.19 212 THR A O 1
ATOM 1714 N N . ASN A 1 213 ? 12.180 -11.477 -9.745 1.00 93.50 213 ASN A N 1
ATOM 1715 C CA . ASN A 1 213 ? 13.296 -10.628 -9.338 1.00 93.50 213 ASN A CA 1
ATOM 1716 C C . ASN A 1 213 ? 14.654 -11.171 -9.834 1.00 93.50 213 ASN A C 1
ATOM 1718 O O . ASN A 1 213 ? 15.507 -10.413 -10.292 1.00 93.50 213 ASN A O 1
ATOM 1722 N N . ARG A 1 214 ? 14.837 -12.500 -9.849 1.00 91.75 214 ARG A N 1
ATOM 1723 C CA . ARG A 1 214 ? 16.042 -13.128 -10.423 1.00 91.75 214 ARG A CA 1
ATOM 1724 C C . ARG A 1 214 ? 16.207 -12.906 -11.929 1.00 91.75 214 ARG A C 1
ATOM 1726 O O . ARG A 1 214 ? 17.344 -12.845 -12.388 1.00 91.75 214 ARG A O 1
ATOM 1733 N N . ILE A 1 215 ? 15.113 -12.817 -12.689 1.00 91.94 215 ILE A N 1
ATOM 1734 C CA . ILE A 1 215 ? 15.155 -12.545 -14.138 1.00 91.94 215 ILE A CA 1
ATOM 1735 C C . ILE A 1 215 ? 15.496 -11.076 -14.396 1.00 91.94 215 ILE A C 1
ATOM 1737 O O . ILE A 1 215 ? 16.298 -10.785 -15.286 1.00 91.94 215 ILE A O 1
ATOM 1741 N N . ILE A 1 216 ? 14.914 -10.170 -13.602 1.00 94.25 216 ILE A N 1
ATOM 1742 C CA . ILE A 1 216 ? 15.203 -8.732 -13.654 1.00 94.25 216 ILE A CA 1
ATOM 1743 C C . ILE A 1 216 ? 16.692 -8.480 -13.403 1.00 94.25 216 ILE A C 1
ATOM 1745 O O . ILE A 1 216 ? 17.352 -7.826 -14.211 1.00 94.25 216 ILE A O 1
ATOM 1749 N N . GLY A 1 217 ? 17.245 -9.044 -12.325 1.00 92.62 217 GLY A N 1
ATOM 1750 C CA . GLY A 1 217 ? 18.657 -8.877 -11.982 1.00 92.62 217 GLY A CA 1
ATOM 1751 C C . GLY A 1 217 ? 19.064 -7.401 -11.867 1.00 92.62 217 GLY A C 1
ATOM 1752 O O . GLY A 1 217 ? 18.323 -6.586 -11.329 1.00 92.62 217 GLY A O 1
ATOM 1753 N N . GLY A 1 218 ? 20.255 -7.058 -12.368 1.00 95.38 218 GLY A N 1
ATOM 1754 C CA . GLY A 1 218 ? 20.819 -5.698 -12.332 1.00 95.38 218 GLY A CA 1
ATOM 1755 C C . GLY A 1 218 ? 20.859 -4.979 -13.687 1.00 95.38 218 GLY A C 1
ATOM 1756 O O . GLY A 1 218 ? 21.704 -4.099 -13.873 1.00 95.38 218 GLY A O 1
ATOM 1757 N N . VAL A 1 219 ? 20.042 -5.404 -14.659 1.00 97.38 219 VAL A N 1
ATOM 1758 C CA . VAL A 1 219 ? 20.061 -4.879 -16.041 1.00 97.38 219 VAL A CA 1
ATOM 1759 C C . VAL A 1 219 ? 18.978 -3.826 -16.290 1.00 97.38 219 VAL A C 1
ATOM 1761 O O . VAL A 1 219 ? 18.119 -3.598 -15.443 1.00 97.38 219 VAL A O 1
ATOM 1764 N N . ALA A 1 220 ? 19.023 -3.172 -17.451 1.00 98.00 220 ALA A N 1
ATOM 1765 C CA . ALA A 1 220 ? 18.011 -2.199 -17.851 1.00 98.00 220 ALA A CA 1
ATOM 1766 C C . ALA A 1 220 ? 16.614 -2.842 -17.991 1.00 98.00 220 ALA A C 1
ATOM 1768 O O . ALA A 1 220 ? 16.527 -4.020 -18.365 1.00 98.00 220 ALA A O 1
ATOM 1769 N N . PRO A 1 221 ? 15.519 -2.096 -17.749 1.00 98.38 221 PRO A N 1
ATOM 1770 C CA . PRO A 1 221 ? 14.173 -2.576 -18.038 1.00 98.38 221 PRO A CA 1
ATOM 1771 C C . PRO A 1 221 ? 13.955 -3.115 -19.441 1.00 98.38 221 PRO A C 1
ATOM 1773 O O . PRO A 1 221 ? 13.435 -4.221 -19.582 1.00 98.38 221 PRO A O 1
ATOM 1776 N N . SER A 1 222 ? 14.418 -2.415 -20.471 1.00 98.44 222 SER A N 1
ATOM 1777 C CA . SER A 1 222 ? 14.336 -2.888 -21.853 1.00 98.44 222 SER A CA 1
ATOM 1778 C C . SER A 1 222 ? 14.950 -4.286 -22.033 1.00 98.44 222 SER A C 1
ATOM 1780 O O . SER A 1 222 ? 14.376 -5.144 -22.710 1.00 98.44 222 SER A O 1
ATOM 1782 N N . GLU A 1 223 ? 16.072 -4.564 -21.363 1.00 98.25 223 GLU A N 1
ATOM 1783 C CA . GLU A 1 223 ? 16.775 -5.842 -21.448 1.00 98.25 223 GLU A CA 1
ATOM 1784 C C . GLU A 1 223 ? 16.027 -6.981 -20.753 1.00 98.25 223 GLU A C 1
ATOM 1786 O O . GLU A 1 223 ? 15.893 -8.063 -21.332 1.00 98.25 223 GLU A O 1
ATOM 1791 N N . TYR A 1 224 ? 15.555 -6.791 -19.514 1.00 97.44 224 TYR A N 1
ATOM 1792 C CA . TYR A 1 224 ? 14.830 -7.870 -18.835 1.00 97.44 224 TYR A CA 1
ATOM 1793 C C . TYR A 1 224 ? 13.444 -8.101 -19.443 1.00 97.44 224 TYR A C 1
ATOM 1795 O O . TYR A 1 224 ? 12.986 -9.244 -19.472 1.00 97.44 224 TYR A O 1
ATOM 1803 N N . LEU A 1 225 ? 12.796 -7.062 -19.984 1.00 98.12 225 LEU A N 1
ATOM 1804 C CA . LEU A 1 225 ? 11.534 -7.216 -20.709 1.00 98.12 225 LEU A CA 1
ATOM 1805 C C . LEU A 1 225 ? 11.748 -8.024 -21.990 1.00 98.12 225 LEU A C 1
ATOM 1807 O O . LEU A 1 225 ? 11.030 -8.993 -22.222 1.00 98.12 225 LEU A O 1
ATOM 1811 N N . ALA A 1 226 ? 12.811 -7.742 -22.750 1.00 97.06 226 ALA A N 1
ATOM 1812 C CA . ALA A 1 226 ? 13.162 -8.536 -23.926 1.00 97.06 226 ALA A CA 1
ATOM 1813 C C . ALA A 1 226 ? 13.457 -10.012 -23.591 1.00 97.06 226 ALA A C 1
ATOM 1815 O O . ALA A 1 226 ? 13.172 -10.897 -24.402 1.00 97.06 226 ALA A O 1
ATOM 1816 N N . LYS A 1 227 ? 14.016 -10.302 -22.405 1.00 96.12 227 LYS A N 1
ATOM 1817 C CA . LYS A 1 227 ? 14.206 -11.683 -21.921 1.00 96.12 227 LYS A CA 1
ATOM 1818 C C . LYS A 1 227 ? 12.874 -12.367 -21.622 1.00 96.12 227 LYS A C 1
ATOM 1820 O O . LYS A 1 227 ? 12.691 -13.506 -22.036 1.00 96.12 227 LYS A O 1
ATOM 1825 N N . LEU A 1 228 ? 11.954 -11.685 -20.939 1.00 96.62 228 LEU A N 1
ATOM 1826 C CA . LEU A 1 228 ? 10.615 -12.211 -20.647 1.00 96.62 228 LEU A CA 1
ATOM 1827 C C . LEU A 1 228 ? 9.813 -12.467 -21.932 1.00 96.62 228 LEU A C 1
ATOM 1829 O O . LEU A 1 228 ? 9.155 -13.497 -22.054 1.00 96.62 228 LEU A O 1
ATOM 1833 N N . GLU A 1 229 ? 9.914 -11.573 -22.916 1.00 97.00 229 GLU A N 1
ATOM 1834 C CA . GLU A 1 229 ? 9.232 -11.718 -24.206 1.00 97.00 229 GLU A CA 1
ATOM 1835 C C . GLU A 1 229 ? 9.779 -12.878 -25.036 1.00 97.00 229 GLU A C 1
ATOM 1837 O O . GLU A 1 229 ? 9.020 -13.654 -25.613 1.00 97.00 229 GLU A O 1
ATOM 1842 N N . ARG A 1 230 ? 11.106 -13.014 -25.097 1.00 96.56 230 ARG A N 1
ATOM 1843 C CA . ARG A 1 230 ? 11.762 -14.063 -25.886 1.00 96.56 230 ARG A CA 1
ATOM 1844 C C . ARG A 1 230 ? 11.695 -15.433 -25.216 1.00 96.56 230 ARG A C 1
ATOM 1846 O O . ARG A 1 230 ? 11.672 -16.446 -25.914 1.00 96.56 230 ARG A O 1
ATOM 1853 N N . GLY A 1 231 ? 11.695 -15.456 -23.887 1.00 92.62 231 GLY A N 1
ATOM 1854 C CA . GLY A 1 231 ? 11.910 -16.664 -23.108 1.00 92.62 231 GLY A CA 1
ATOM 1855 C C . GLY A 1 231 ? 13.318 -17.249 -23.279 1.00 92.62 231 GLY A C 1
ATOM 1856 O O . GLY A 1 231 ? 14.190 -16.700 -23.961 1.00 92.62 231 GLY A O 1
ATOM 1857 N N . ASP A 1 232 ? 13.531 -18.398 -22.647 1.00 89.12 232 ASP A N 1
ATOM 1858 C CA . ASP A 1 232 ? 14.719 -19.239 -22.759 1.00 89.12 232 ASP A CA 1
ATOM 1859 C C . ASP A 1 232 ? 14.362 -20.731 -22.595 1.00 89.12 232 ASP A C 1
ATOM 1861 O O . ASP A 1 232 ? 13.193 -21.116 -22.587 1.00 89.12 232 ASP A O 1
ATOM 1865 N N . GLY A 1 233 ? 15.372 -21.601 -22.478 1.00 85.62 233 GLY A N 1
ATOM 1866 C CA . GLY A 1 233 ? 15.172 -23.050 -22.348 1.00 85.62 233 GLY A CA 1
ATOM 1867 C C . GLY A 1 233 ? 14.407 -23.498 -21.093 1.00 85.62 233 GLY A C 1
ATOM 1868 O O . GLY A 1 233 ? 13.967 -24.642 -21.033 1.00 85.62 233 GLY A O 1
ATOM 1869 N N . SER A 1 234 ? 14.248 -22.622 -20.100 1.00 83.50 234 SER A N 1
ATOM 1870 C CA . SER A 1 234 ? 13.541 -22.885 -18.842 1.00 83.50 234 SER A CA 1
ATOM 1871 C C . SER A 1 234 ? 12.295 -22.018 -18.632 1.00 83.50 234 SER A C 1
ATOM 1873 O O . SER A 1 234 ? 11.430 -22.386 -17.837 1.00 83.50 234 SER A O 1
ATOM 1875 N N . THR A 1 235 ? 12.176 -20.896 -19.349 1.00 85.19 235 THR A N 1
ATOM 1876 C CA . THR A 1 235 ? 11.053 -19.956 -19.246 1.00 85.19 235 THR A CA 1
ATOM 1877 C C . THR A 1 235 ? 10.448 -19.709 -20.630 1.00 85.19 235 THR A C 1
ATOM 1879 O O . THR A 1 235 ? 11.113 -19.112 -21.471 1.00 85.19 235 THR A O 1
ATOM 1882 N N . PRO A 1 236 ? 9.202 -20.132 -20.903 1.00 92.94 236 PRO A N 1
ATOM 1883 C CA . PRO A 1 236 ? 8.547 -19.863 -22.183 1.00 92.94 236 PRO A CA 1
ATOM 1884 C C . PRO A 1 236 ? 8.410 -18.359 -22.487 1.00 92.94 236 PRO A C 1
ATOM 1886 O O . PRO A 1 236 ? 8.309 -17.565 -21.548 1.00 92.94 236 PRO A O 1
ATOM 1889 N N . PRO A 1 237 ? 8.352 -17.967 -23.774 1.00 96.50 237 PRO A N 1
ATOM 1890 C CA . PRO A 1 237 ? 8.115 -16.581 -24.175 1.00 96.50 237 PRO A CA 1
ATOM 1891 C C . PRO A 1 237 ? 6.762 -16.058 -23.682 1.00 96.50 237 PRO A C 1
ATOM 1893 O O . PRO A 1 237 ? 5.761 -16.783 -23.681 1.00 96.50 237 PRO A O 1
ATOM 1896 N N . ILE A 1 238 ? 6.723 -14.775 -23.328 1.00 97.56 238 ILE A N 1
ATOM 1897 C CA . ILE A 1 238 ? 5.503 -14.047 -22.970 1.00 97.56 238 ILE A CA 1
ATOM 1898 C C . ILE A 1 238 ? 5.130 -13.114 -24.121 1.00 97.56 238 ILE A C 1
ATOM 1900 O O . ILE A 1 238 ? 5.940 -12.319 -24.585 1.00 97.56 238 ILE A O 1
ATOM 1904 N N . ASP A 1 239 ? 3.881 -13.190 -24.574 1.00 97.06 239 ASP A N 1
ATOM 1905 C CA . ASP A 1 239 ? 3.365 -12.255 -25.572 1.00 97.06 239 ASP A CA 1
ATOM 1906 C C . ASP A 1 239 ? 3.458 -10.801 -25.079 1.00 97.06 239 ASP A C 1
ATOM 1908 O O . ASP A 1 239 ? 3.111 -10.494 -23.934 1.00 97.06 239 ASP A O 1
ATOM 1912 N N . ARG A 1 240 ? 3.885 -9.900 -25.968 1.00 96.81 240 ARG A N 1
ATOM 1913 C CA . ARG A 1 240 ? 4.128 -8.492 -25.650 1.00 96.81 240 ARG A CA 1
ATOM 1914 C C . ARG A 1 240 ? 2.904 -7.797 -25.052 1.00 96.81 240 ARG A C 1
ATOM 1916 O O . ARG A 1 240 ? 3.034 -7.078 -24.066 1.00 96.81 240 ARG A O 1
ATOM 1923 N N . VAL A 1 241 ? 1.715 -8.038 -25.607 1.00 97.62 241 VAL A N 1
ATOM 1924 C CA . VAL A 1 241 ? 0.470 -7.410 -25.137 1.00 97.62 241 VAL A CA 1
ATOM 1925 C C . VAL A 1 241 ? 0.131 -7.885 -23.725 1.00 97.62 241 VAL A C 1
ATOM 1927 O O . VAL A 1 241 ? -0.332 -7.102 -22.896 1.00 97.62 241 VAL A O 1
ATOM 1930 N N . ARG A 1 242 ? 0.397 -9.160 -23.417 1.00 97.75 242 ARG A N 1
ATOM 1931 C CA . ARG A 1 242 ? 0.234 -9.689 -22.055 1.00 97.75 242 ARG A CA 1
ATOM 1932 C C . ARG A 1 242 ? 1.235 -9.082 -21.081 1.00 97.75 242 ARG A C 1
ATOM 1934 O O . ARG A 1 242 ? 0.831 -8.686 -19.993 1.00 97.75 242 ARG A O 1
ATOM 1941 N N . LEU A 1 243 ? 2.506 -8.978 -21.467 1.00 97.81 243 LEU A N 1
ATOM 1942 C CA . LEU A 1 243 ? 3.527 -8.370 -20.615 1.00 97.81 243 LEU A CA 1
ATOM 1943 C C . LEU A 1 243 ? 3.204 -6.898 -20.317 1.00 97.81 243 LEU A C 1
ATOM 1945 O O . LEU A 1 243 ? 3.258 -6.479 -19.161 1.00 97.81 243 LEU A O 1
ATOM 1949 N N . ASP A 1 244 ? 2.767 -6.141 -21.325 1.00 98.50 244 ASP A N 1
ATOM 1950 C CA . ASP A 1 244 ? 2.311 -4.757 -21.163 1.00 98.50 244 ASP A CA 1
ATOM 1951 C C . ASP A 1 244 ? 1.111 -4.662 -20.197 1.00 98.50 244 ASP A C 1
ATOM 1953 O O . ASP A 1 244 ? 1.045 -3.746 -19.369 1.00 98.50 244 ASP A O 1
ATOM 1957 N N . ALA A 1 245 ? 0.184 -5.627 -20.236 1.00 98.31 245 ALA A N 1
ATOM 1958 C CA . ALA A 1 245 ? -0.926 -5.708 -19.285 1.00 98.31 245 ALA A CA 1
ATOM 1959 C C . ALA A 1 245 ? -0.449 -6.005 -17.851 1.00 98.31 245 ALA A C 1
ATOM 1961 O O . ALA A 1 245 ? -0.954 -5.397 -16.902 1.00 98.31 245 ALA A O 1
ATOM 1962 N N . TYR A 1 246 ? 0.549 -6.880 -17.681 1.00 98.06 246 TYR A N 1
ATOM 1963 C CA . TYR A 1 246 ? 1.148 -7.146 -16.371 1.00 98.06 246 TYR A CA 1
ATOM 1964 C C . TYR A 1 246 ? 1.786 -5.878 -15.814 1.00 98.06 246 TYR A C 1
ATOM 1966 O O . TYR A 1 246 ? 1.448 -5.478 -14.708 1.00 98.06 246 TYR A O 1
ATOM 1974 N N . LEU A 1 247 ? 2.606 -5.168 -16.590 1.00 98.44 247 LEU A N 1
ATOM 1975 C CA . LEU A 1 247 ? 3.206 -3.896 -16.171 1.00 98.44 247 LEU A CA 1
ATOM 1976 C C . LEU A 1 247 ? 2.141 -2.845 -15.812 1.00 98.44 247 LEU A C 1
ATOM 1978 O O . LEU A 1 247 ? 2.219 -2.199 -14.764 1.00 98.44 247 LEU A O 1
ATOM 1982 N N . THR A 1 248 ? 1.100 -2.717 -16.636 1.00 98.50 248 THR A N 1
ATOM 1983 C CA . THR A 1 248 ? 0.010 -1.754 -16.410 1.00 98.50 248 THR A CA 1
ATOM 1984 C C . THR A 1 248 ? -0.725 -2.009 -15.091 1.00 98.50 248 THR A C 1
ATOM 1986 O O . THR A 1 248 ? -1.093 -1.049 -14.414 1.00 98.50 248 THR A O 1
ATOM 1989 N N . SER A 1 249 ? -0.861 -3.271 -14.664 1.00 98.06 249 SER A N 1
ATOM 1990 C CA . SER A 1 249 ? -1.468 -3.621 -13.366 1.00 98.06 249 SER A CA 1
ATOM 1991 C C . SER A 1 249 ? -0.699 -3.090 -12.144 1.00 98.06 249 SER A C 1
ATOM 1993 O O . SER A 1 249 ? -1.250 -3.017 -11.053 1.00 98.06 249 SER A O 1
ATOM 1995 N N . HIS A 1 250 ? 0.557 -2.660 -12.324 1.00 98.00 250 HIS A N 1
ATOM 1996 C CA . HIS A 1 250 ? 1.385 -2.005 -11.297 1.00 98.00 250 HIS A CA 1
ATOM 1997 C C . HIS A 1 250 ? 1.434 -0.482 -11.445 1.00 98.00 250 HIS A C 1
ATOM 1999 O O . HIS A 1 250 ? 2.318 0.178 -10.882 1.00 98.00 250 HIS A O 1
ATOM 2005 N N . LEU A 1 251 ? 0.522 0.075 -12.247 1.00 98.50 251 LEU A N 1
ATOM 2006 C CA . LEU A 1 251 ? 0.481 1.484 -12.626 1.00 98.50 251 LEU A CA 1
ATOM 2007 C C . LEU A 1 251 ? 1.727 1.950 -13.391 1.00 98.50 251 LEU A C 1
ATOM 2009 O O . LEU A 1 251 ? 2.072 3.131 -13.375 1.00 98.50 251 LEU A O 1
ATOM 2013 N N . ILE A 1 252 ? 2.391 1.037 -14.095 1.00 98.62 252 ILE A N 1
ATOM 2014 C CA . ILE A 1 252 ? 3.573 1.323 -14.907 1.00 98.62 252 ILE A CA 1
ATOM 2015 C C . ILE A 1 252 ? 3.141 1.623 -16.346 1.00 98.62 252 ILE A C 1
ATOM 2017 O O . ILE A 1 252 ? 2.170 1.057 -16.843 1.00 98.62 252 ILE A O 1
ATOM 2021 N N . ASP A 1 253 ? 3.830 2.546 -17.014 1.00 98.50 253 ASP A N 1
ATOM 2022 C CA . ASP A 1 253 ? 3.708 2.726 -18.461 1.00 98.50 253 ASP A CA 1
ATOM 2023 C C . ASP A 1 253 ? 4.748 1.841 -19.172 1.00 98.50 253 ASP A C 1
ATOM 2025 O O . ASP A 1 253 ? 5.950 2.093 -19.021 1.00 98.50 253 ASP A O 1
ATOM 2029 N N . PRO A 1 254 ? 4.331 0.808 -19.928 1.00 98.44 254 PRO A N 1
ATOM 2030 C CA . PRO A 1 254 ? 5.271 -0.110 -20.566 1.00 98.44 254 PRO A CA 1
ATOM 2031 C C . PRO A 1 254 ? 6.214 0.564 -21.566 1.00 98.44 254 PRO A C 1
ATOM 2033 O O . PRO A 1 254 ? 7.360 0.135 -21.719 1.00 98.44 254 PRO A O 1
ATOM 2036 N N . SER A 1 255 ? 5.763 1.637 -22.226 1.00 98.50 255 SER A N 1
ATOM 2037 C CA . SER A 1 255 ? 6.573 2.349 -23.219 1.00 98.50 255 SER A CA 1
ATOM 2038 C C . SER A 1 255 ? 7.786 3.031 -22.583 1.00 98.50 255 SER A C 1
ATOM 2040 O O . SER A 1 255 ? 8.874 3.020 -23.159 1.00 98.50 255 SER A O 1
ATOM 2042 N N . LEU A 1 256 ? 7.629 3.545 -21.358 1.00 98.62 256 LEU A N 1
ATOM 2043 C CA . LEU A 1 256 ? 8.695 4.221 -20.618 1.00 98.62 256 LEU A CA 1
ATOM 2044 C C . LEU A 1 256 ? 9.755 3.239 -20.115 1.00 98.62 256 LEU A C 1
ATOM 2046 O O . LEU A 1 256 ? 10.938 3.568 -20.143 1.00 98.62 256 LEU A O 1
ATOM 2050 N N . LEU A 1 257 ? 9.351 2.028 -19.714 1.00 97.62 257 LEU A N 1
ATOM 2051 C CA . LEU A 1 257 ? 10.298 0.965 -19.359 1.00 97.62 257 LEU A CA 1
ATOM 2052 C C . LEU A 1 257 ? 11.069 0.475 -20.582 1.00 97.62 257 LEU A C 1
ATOM 2054 O O . LEU A 1 257 ? 12.275 0.294 -20.513 1.00 97.62 257 LEU A O 1
ATOM 2058 N N . CYS A 1 258 ? 10.404 0.292 -21.720 1.00 97.50 258 CYS A N 1
ATOM 2059 C CA . CYS A 1 258 ? 11.080 -0.214 -22.919 1.00 97.50 258 CYS A CA 1
ATOM 2060 C C . CYS A 1 258 ? 12.070 0.777 -23.525 1.00 97.50 258 CYS A C 1
ATOM 2062 O O . CYS A 1 258 ? 12.990 0.364 -24.222 1.00 97.50 258 CYS A O 1
ATOM 2064 N N . ALA A 1 259 ? 11.878 2.068 -23.258 1.00 98.38 259 ALA A N 1
ATOM 2065 C CA . ALA A 1 259 ? 12.807 3.127 -23.626 1.00 98.38 259 ALA A CA 1
ATOM 2066 C C . ALA A 1 259 ? 13.863 3.415 -22.541 1.00 98.38 259 ALA A C 1
ATOM 2068 O O . ALA A 1 259 ? 14.618 4.372 -22.695 1.00 98.38 259 ALA A O 1
ATOM 2069 N N . ASP A 1 260 ? 13.874 2.662 -21.431 1.00 98.56 260 ASP A N 1
ATOM 2070 C CA . ASP A 1 260 ? 14.700 2.913 -20.241 1.00 98.56 260 ASP A CA 1
ATOM 2071 C C . ASP A 1 260 ? 14.610 4.363 -19.722 1.00 98.56 260 ASP A C 1
ATOM 2073 O O . ASP A 1 260 ? 15.543 4.907 -19.128 1.00 98.56 260 ASP A O 1
ATOM 2077 N N . ASN A 1 261 ? 13.465 5.018 -19.940 1.00 98.50 261 ASN A N 1
ATOM 2078 C CA . ASN A 1 261 ? 13.277 6.429 -19.631 1.00 98.50 261 ASN A CA 1
ATOM 2079 C C . ASN A 1 261 ? 12.897 6.608 -18.158 1.00 98.50 261 ASN A C 1
ATOM 2081 O O . ASN A 1 261 ? 11.722 6.762 -17.811 1.00 98.50 261 ASN A O 1
ATOM 2085 N N . PHE A 1 262 ? 13.916 6.568 -17.300 1.00 98.62 262 PHE A N 1
ATOM 2086 C CA . PHE A 1 262 ? 13.773 6.634 -15.848 1.00 98.62 262 PHE A CA 1
ATOM 2087 C C . PHE A 1 262 ? 13.003 7.877 -15.382 1.00 98.62 262 PHE A C 1
ATOM 2089 O O . PHE A 1 262 ? 12.032 7.751 -14.639 1.00 98.62 262 PHE A O 1
ATOM 2096 N N . ASP A 1 263 ? 13.374 9.073 -15.843 1.00 98.38 263 ASP A N 1
ATOM 2097 C CA . ASP A 1 263 ? 12.763 10.318 -15.362 1.00 98.38 263 ASP A CA 1
ATOM 2098 C C . ASP A 1 263 ? 11.278 10.411 -15.728 1.00 98.38 263 ASP A C 1
ATOM 2100 O O . ASP A 1 263 ? 10.435 10.730 -14.882 1.00 98.38 263 ASP A O 1
ATOM 2104 N N . ALA A 1 264 ? 10.929 10.079 -16.977 1.00 98.56 264 ALA A N 1
ATOM 2105 C CA . ALA A 1 264 ? 9.534 10.056 -17.401 1.00 98.56 264 ALA A CA 1
ATOM 2106 C C . ALA A 1 264 ? 8.738 8.981 -16.651 1.00 98.56 264 ALA A C 1
ATOM 2108 O O . ALA A 1 264 ? 7.604 9.239 -16.241 1.00 98.56 264 ALA A O 1
ATOM 2109 N N . PHE A 1 265 ? 9.331 7.801 -16.431 1.00 98.75 265 PHE A N 1
ATOM 2110 C CA . PHE A 1 265 ? 8.728 6.731 -15.637 1.00 98.75 265 PHE A CA 1
ATOM 2111 C C . PHE A 1 265 ? 8.408 7.204 -14.215 1.00 98.75 265 PHE A C 1
ATOM 2113 O O . PHE A 1 265 ? 7.273 7.038 -13.760 1.00 98.75 265 PHE A O 1
ATOM 2120 N N . MET A 1 266 ? 9.369 7.837 -13.538 1.00 98.50 266 MET A N 1
ATOM 2121 C CA . MET A 1 266 ? 9.202 8.318 -12.168 1.00 98.50 266 MET A CA 1
ATOM 2122 C C . MET A 1 266 ? 8.051 9.323 -12.073 1.00 98.50 266 MET A C 1
ATOM 2124 O O . MET A 1 266 ? 7.184 9.186 -11.211 1.00 98.50 266 MET A O 1
ATOM 2128 N N . MET A 1 267 ? 7.980 10.290 -12.993 1.00 98.19 2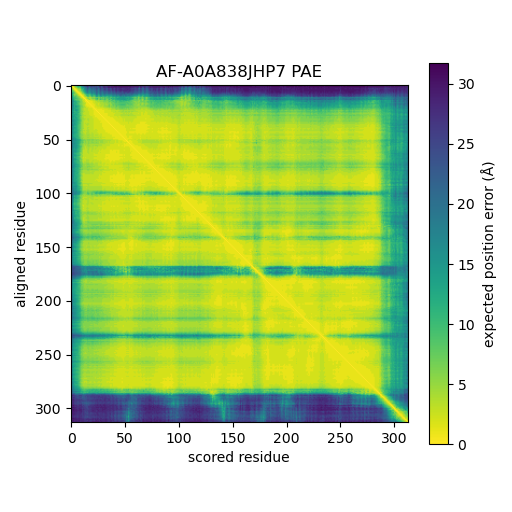67 MET A N 1
ATOM 2129 C CA . MET A 1 267 ? 6.891 11.275 -13.021 1.00 98.19 267 MET A CA 1
ATOM 2130 C C . MET A 1 267 ? 5.527 10.636 -13.313 1.00 98.19 267 MET A C 1
ATOM 2132 O O . MET A 1 267 ? 4.548 10.896 -12.608 1.00 98.19 267 MET A O 1
ATOM 2136 N N . ALA A 1 268 ? 5.447 9.790 -14.344 1.00 98.50 268 ALA A N 1
ATOM 2137 C CA . ALA A 1 268 ? 4.195 9.160 -14.754 1.00 98.50 268 ALA A CA 1
ATOM 2138 C C . ALA A 1 268 ? 3.644 8.240 -13.656 1.00 98.50 268 ALA A C 1
ATOM 2140 O O . ALA A 1 268 ? 2.457 8.305 -13.322 1.00 98.50 268 ALA A O 1
ATOM 2141 N N . ARG A 1 269 ? 4.511 7.418 -13.056 1.00 98.44 269 ARG A N 1
ATOM 2142 C CA . ARG A 1 269 ? 4.117 6.490 -11.996 1.00 98.44 269 ARG A CA 1
ATOM 2143 C C . ARG A 1 269 ? 3.791 7.210 -10.695 1.00 98.44 269 ARG A C 1
ATOM 2145 O O . ARG A 1 269 ? 2.818 6.827 -10.051 1.00 98.44 269 ARG A O 1
ATOM 2152 N N . GLN A 1 270 ? 4.511 8.282 -10.342 1.00 98.12 270 GLN A N 1
ATOM 2153 C CA . GLN A 1 270 ? 4.150 9.121 -9.195 1.00 98.12 270 GLN A CA 1
ATOM 2154 C C . GLN A 1 270 ? 2.705 9.614 -9.323 1.00 98.12 270 GLN A C 1
ATOM 2156 O O . GLN A 1 270 ? 1.919 9.428 -8.401 1.00 98.12 270 GLN A O 1
ATOM 2161 N N . ASN A 1 271 ? 2.322 10.172 -10.475 1.00 98.00 271 ASN A N 1
ATOM 2162 C CA . ASN A 1 271 ? 0.961 10.671 -10.685 1.00 98.00 271 ASN A CA 1
ATOM 2163 C C . ASN A 1 271 ? -0.099 9.573 -10.529 1.00 98.00 271 ASN A C 1
ATOM 2165 O O . ASN A 1 271 ? -1.101 9.786 -9.850 1.00 98.00 271 ASN A O 1
ATOM 2169 N N . ARG A 1 272 ? 0.134 8.387 -11.105 1.00 98.44 272 ARG A N 1
ATOM 2170 C CA . ARG A 1 272 ? -0.807 7.260 -10.997 1.00 98.44 272 ARG A CA 1
ATOM 2171 C C . ARG A 1 272 ? -0.926 6.744 -9.559 1.00 98.44 272 ARG A C 1
ATOM 2173 O O . ARG A 1 272 ? -2.036 6.479 -9.106 1.00 98.44 272 ARG A O 1
ATOM 2180 N N . LEU A 1 273 ? 0.187 6.653 -8.826 1.00 98.44 273 LEU A N 1
ATOM 2181 C CA . LEU A 1 273 ? 0.185 6.280 -7.407 1.00 98.44 273 LEU A CA 1
ATOM 2182 C C . LEU A 1 273 ? -0.549 7.315 -6.546 1.00 98.44 273 LEU A C 1
ATOM 2184 O O . LEU A 1 273 ? -1.308 6.936 -5.661 1.00 98.44 273 LEU A O 1
ATOM 2188 N N . LEU A 1 274 ? -0.377 8.612 -6.819 1.00 97.69 274 LEU A N 1
ATOM 2189 C CA . LEU A 1 274 ? -1.115 9.660 -6.111 1.00 97.69 274 LEU A CA 1
ATOM 2190 C C . LEU A 1 274 ? -2.618 9.555 -6.353 1.00 97.69 274 LEU A C 1
ATOM 2192 O O . LEU A 1 274 ? -3.375 9.660 -5.396 1.00 97.69 274 LEU A O 1
ATOM 2196 N N . THR A 1 275 ? -3.052 9.290 -7.588 1.00 97.50 275 THR A N 1
ATOM 2197 C CA . THR A 1 275 ? -4.470 9.039 -7.886 1.00 97.50 275 THR A CA 1
ATOM 2198 C C . THR A 1 275 ? -5.002 7.818 -7.134 1.00 97.50 275 THR A C 1
ATOM 2200 O O . THR A 1 275 ? -6.101 7.876 -6.587 1.00 97.50 275 THR A O 1
ATOM 2203 N N . LEU A 1 276 ? -4.224 6.734 -7.052 1.00 97.94 276 LEU A N 1
ATOM 2204 C CA . LEU A 1 276 ? -4.611 5.539 -6.298 1.00 97.94 276 LEU A CA 1
ATOM 2205 C C . LEU A 1 276 ? -4.782 5.836 -4.797 1.00 97.94 276 LEU A C 1
ATOM 2207 O O . LEU A 1 276 ? -5.762 5.413 -4.183 1.00 97.94 276 LEU A O 1
ATOM 2211 N N . ILE A 1 277 ? -3.857 6.600 -4.208 1.00 97.75 277 ILE A N 1
ATOM 2212 C CA . ILE A 1 277 ? -3.932 7.016 -2.800 1.00 97.75 277 ILE A CA 1
ATOM 2213 C C . ILE A 1 277 ? -5.124 7.952 -2.576 1.00 97.75 277 ILE A C 1
ATOM 2215 O O . ILE A 1 277 ? -5.882 7.743 -1.633 1.00 97.75 277 ILE A O 1
ATOM 2219 N N . GLU A 1 278 ? -5.331 8.935 -3.455 1.00 96.75 278 GLU A N 1
ATOM 2220 C CA . GLU A 1 278 ? -6.446 9.893 -3.403 1.00 96.75 278 GLU A CA 1
ATOM 2221 C C . GLU A 1 278 ? -7.804 9.180 -3.372 1.00 96.75 278 GLU A C 1
ATOM 2223 O O . GLU A 1 278 ? -8.660 9.492 -2.544 1.00 96.75 278 GLU A O 1
ATOM 2228 N N . GLN A 1 279 ? -7.976 8.156 -4.213 1.00 96.62 279 GLN A N 1
ATOM 2229 C CA . GLN A 1 279 ? -9.175 7.316 -4.228 1.00 96.62 279 GLN A CA 1
ATOM 2230 C C . GLN A 1 279 ? -9.360 6.528 -2.925 1.00 96.62 279 GLN A C 1
ATOM 2232 O O . GLN A 1 279 ? -10.489 6.359 -2.465 1.00 96.62 279 GLN A O 1
ATOM 2237 N N . ALA A 1 280 ? -8.271 6.046 -2.320 1.00 96.94 280 ALA A N 1
ATOM 2238 C CA . ALA A 1 280 ? -8.321 5.279 -1.078 1.00 96.94 280 ALA A CA 1
ATOM 2239 C C . ALA A 1 280 ? -8.680 6.148 0.141 1.00 96.94 280 ALA A C 1
ATOM 2241 O O . ALA A 1 280 ? -9.470 5.720 0.985 1.00 96.94 280 ALA A O 1
ATOM 2242 N N . ILE A 1 281 ? -8.125 7.362 0.227 1.00 95.94 281 ILE A N 1
ATOM 2243 C CA . ILE A 1 281 ? -8.372 8.292 1.342 1.00 95.94 281 ILE A CA 1
ATOM 2244 C C . ILE A 1 281 ? -9.637 9.142 1.142 1.00 95.94 281 ILE A C 1
ATOM 2246 O O . ILE A 1 281 ? -10.197 9.659 2.109 1.00 95.94 281 ILE A O 1
ATOM 2250 N N . GLY A 1 282 ? -10.121 9.292 -0.093 1.00 93.75 282 GLY A N 1
ATOM 2251 C CA . GLY A 1 282 ? -11.319 10.077 -0.408 1.00 93.75 282 GLY A CA 1
ATOM 2252 C C . GLY A 1 282 ? -11.186 11.578 -0.120 1.00 93.75 282 GLY A C 1
ATOM 2253 O O . GLY A 1 282 ? -12.200 12.251 0.033 1.00 93.75 282 GLY A O 1
ATOM 2254 N N . ASN A 1 283 ? -9.954 12.081 -0.023 1.00 86.62 283 ASN A N 1
ATOM 2255 C CA . ASN A 1 283 ? -9.580 13.469 0.238 1.00 86.62 283 ASN A CA 1
ATOM 2256 C C . ASN A 1 283 ? -8.542 13.902 -0.812 1.00 86.62 283 ASN A C 1
ATOM 2258 O O . ASN A 1 283 ? -7.729 13.068 -1.217 1.00 86.62 283 ASN A O 1
ATOM 2262 N N . PRO A 1 284 ? -8.530 15.176 -1.241 1.00 85.12 284 PRO A N 1
ATOM 2263 C CA . PRO A 1 284 ? -7.583 15.644 -2.245 1.00 85.12 284 PRO A CA 1
ATOM 2264 C C . PRO A 1 284 ? -6.135 15.591 -1.741 1.00 85.12 284 PRO A C 1
ATOM 2266 O O . PRO A 1 284 ? -5.848 15.935 -0.593 1.00 85.12 284 PRO A O 1
ATOM 2269 N N . ILE A 1 285 ? -5.205 15.214 -2.620 1.00 87.38 285 ILE A N 1
ATOM 2270 C CA . ILE A 1 285 ? -3.767 15.203 -2.301 1.00 87.38 285 ILE A CA 1
ATOM 2271 C C . ILE A 1 285 ? -3.226 16.631 -2.192 1.00 87.38 285 ILE A C 1
ATOM 2273 O O . ILE A 1 285 ? -3.446 17.467 -3.074 1.00 87.38 285 ILE A O 1
ATOM 2277 N N . TYR A 1 286 ? -2.421 16.900 -1.162 1.00 82.88 286 TYR A N 1
ATOM 2278 C CA . TYR A 1 286 ? -1.748 18.186 -1.013 1.00 82.88 286 TYR A CA 1
ATOM 2279 C C . TYR A 1 286 ? -0.550 18.300 -1.968 1.00 82.88 286 TYR A C 1
ATOM 2281 O O . TYR A 1 286 ? 0.399 17.511 -1.908 1.00 82.88 286 TYR A O 1
ATOM 2289 N N . ARG A 1 287 ? -0.580 19.316 -2.840 1.00 81.88 287 ARG A N 1
ATOM 2290 C CA . ARG A 1 287 ? 0.449 19.589 -3.864 1.00 81.88 287 ARG A CA 1
ATOM 2291 C C . ARG A 1 287 ? 1.221 20.900 -3.647 1.00 81.88 287 ARG A C 1
ATOM 2293 O O . ARG A 1 287 ? 1.828 21.392 -4.587 1.00 81.88 287 ARG A O 1
ATOM 2300 N N . GLY A 1 288 ? 1.157 21.501 -2.457 1.00 71.94 288 GLY A N 1
ATOM 2301 C CA . GLY A 1 288 ? 1.797 22.798 -2.199 1.00 71.94 288 GLY A CA 1
ATOM 2302 C C . GLY A 1 288 ? 3.333 22.758 -2.201 1.00 71.94 288 GLY A C 1
ATOM 2303 O O . GLY A 1 288 ? 3.935 21.724 -1.917 1.00 71.94 288 GLY A O 1
ATOM 2304 N N . ASP A 1 289 ? 3.948 23.917 -2.459 1.00 52.00 289 ASP A N 1
ATOM 2305 C CA . ASP A 1 289 ? 5.375 24.084 -2.808 1.00 52.00 289 ASP A CA 1
ATOM 2306 C C . ASP A 1 289 ? 6.382 23.985 -1.641 1.00 52.00 289 ASP A C 1
ATOM 2308 O O . ASP A 1 289 ? 7.595 24.061 -1.845 1.00 52.00 289 ASP A O 1
ATOM 2312 N N . VAL A 1 290 ? 5.921 23.839 -0.396 1.00 53.91 290 VAL A N 1
ATOM 2313 C CA . VAL A 1 290 ? 6.812 23.756 0.778 1.00 53.91 290 VAL A CA 1
ATOM 2314 C C . VAL A 1 290 ? 7.351 22.335 0.901 1.00 53.91 290 VAL A C 1
ATOM 2316 O O . VAL A 1 290 ? 6.556 21.429 1.086 1.00 53.91 290 VAL A O 1
ATOM 2319 N N . LYS A 1 291 ? 8.665 22.102 0.829 1.00 51.56 291 LYS A N 1
ATOM 2320 C CA . LYS A 1 291 ? 9.239 20.750 0.991 1.00 51.56 291 LYS A CA 1
ATOM 2321 C C . LYS A 1 291 ? 8.870 20.137 2.349 1.00 51.56 291 LYS A C 1
ATOM 2323 O O . LYS A 1 291 ? 8.801 20.835 3.354 1.00 51.56 291 LYS A O 1
ATOM 2328 N N . GLU A 1 292 ? 8.627 18.831 2.364 1.00 53.31 292 GLU A N 1
ATOM 2329 C CA . GLU A 1 292 ? 8.369 18.075 3.589 1.00 53.31 292 GLU A CA 1
ATOM 2330 C C . GLU A 1 292 ? 9.672 17.853 4.374 1.00 53.31 292 GLU A C 1
ATOM 2332 O O . GLU A 1 292 ? 10.622 17.277 3.843 1.00 53.31 292 GLU A O 1
ATOM 2337 N N . GLU A 1 293 ? 9.710 18.290 5.635 1.00 42.28 293 GLU A N 1
ATOM 2338 C C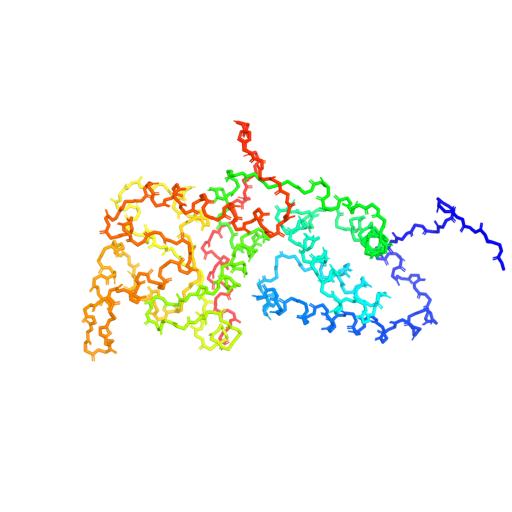A . GLU A 1 293 ? 10.717 17.878 6.620 1.00 42.28 293 GLU A CA 1
ATOM 2339 C C . GLU A 1 293 ? 10.238 16.579 7.280 1.00 42.28 293 GLU A C 1
ATOM 2341 O O . GLU A 1 293 ? 9.643 16.568 8.353 1.00 42.28 293 GLU A O 1
ATOM 2346 N N . GLY A 1 294 ? 10.423 15.474 6.566 1.00 50.16 294 GLY A N 1
ATOM 2347 C CA . GLY A 1 294 ? 10.018 14.135 6.984 1.00 50.16 294 GLY A CA 1
ATOM 2348 C C . GLY A 1 294 ? 10.964 13.123 6.364 1.00 50.16 294 GLY A C 1
ATOM 2349 O O . GLY A 1 294 ? 10.589 12.367 5.468 1.00 50.16 294 GLY A O 1
ATOM 2350 N N . GLU A 1 295 ? 12.235 13.188 6.756 1.00 47.72 295 GLU A N 1
ATOM 2351 C CA . GLU A 1 295 ? 13.183 12.135 6.418 1.00 47.72 295 GLU A CA 1
ATOM 2352 C C . GLU A 1 295 ? 12.874 10.930 7.301 1.00 47.72 295 GLU A C 1
ATOM 2354 O O . GLU A 1 295 ? 12.882 11.023 8.530 1.00 47.72 295 GLU A O 1
ATOM 2359 N N . ASP A 1 296 ? 12.578 9.793 6.670 1.00 53.28 296 ASP A N 1
ATOM 2360 C CA . ASP A 1 296 ? 12.606 8.524 7.380 1.00 53.28 296 ASP A CA 1
ATOM 2361 C C . ASP A 1 296 ? 14.021 8.401 7.977 1.00 53.28 296 ASP A C 1
ATOM 2363 O O . ASP A 1 296 ? 14.994 8.424 7.219 1.00 53.28 296 ASP A O 1
ATOM 2367 N N . ALA A 1 297 ? 14.148 8.347 9.310 1.00 43.28 297 ALA A N 1
ATOM 2368 C CA . ALA A 1 297 ? 15.450 8.263 9.972 1.00 43.28 297 ALA A CA 1
ATOM 2369 C C . ALA A 1 297 ? 16.274 7.140 9.326 1.00 43.28 297 ALA A C 1
ATOM 2371 O O . ALA A 1 297 ? 15.772 6.022 9.193 1.00 43.28 297 ALA A O 1
ATOM 2372 N N . GLU A 1 298 ? 17.501 7.445 8.888 1.00 39.03 298 GLU A N 1
ATOM 2373 C CA . GLU A 1 298 ? 18.408 6.479 8.264 1.00 39.03 298 GLU A CA 1
ATOM 2374 C C . GLU A 1 298 ? 18.786 5.394 9.281 1.00 39.03 298 GLU A C 1
ATOM 2376 O O . GLU A 1 298 ? 19.809 5.461 9.956 1.00 39.03 298 GLU A O 1
ATOM 2381 N N . VAL A 1 299 ? 17.926 4.391 9.430 1.00 40.09 299 VAL A N 1
ATOM 2382 C CA . VAL A 1 299 ? 18.288 3.129 10.062 1.00 40.09 299 VAL A CA 1
ATOM 2383 C C . VAL A 1 299 ? 19.063 2.344 9.012 1.00 40.09 299 VAL A C 1
ATOM 2385 O O . VAL A 1 299 ? 18.606 2.227 7.873 1.00 40.09 299 VAL A O 1
ATOM 2388 N N . ASP A 1 300 ? 20.252 1.879 9.391 1.00 39.03 300 ASP A N 1
ATOM 2389 C CA . ASP A 1 300 ? 21.185 1.146 8.538 1.00 39.03 300 ASP A CA 1
ATOM 2390 C C . ASP A 1 300 ? 20.455 0.064 7.719 1.00 39.03 300 ASP A C 1
ATOM 2392 O O . ASP A 1 300 ? 19.853 -0.871 8.255 1.00 39.03 300 ASP A O 1
ATOM 2396 N N . LYS A 1 301 ? 20.419 0.284 6.400 1.00 48.41 301 LYS A N 1
ATOM 2397 C CA . LYS A 1 301 ? 19.491 -0.366 5.461 1.00 48.41 301 LYS A CA 1
ATOM 2398 C C . LYS A 1 301 ? 19.837 -1.835 5.220 1.00 48.41 301 LYS A C 1
ATOM 2400 O O . LYS A 1 301 ? 18.946 -2.613 4.902 1.00 48.41 301 LYS A O 1
ATOM 2405 N N . ASP A 1 302 ? 21.096 -2.216 5.425 1.00 43.09 302 ASP A N 1
ATOM 2406 C CA . ASP A 1 302 ? 21.600 -3.544 5.064 1.00 43.09 302 ASP A CA 1
ATOM 2407 C C . ASP A 1 302 ? 21.498 -4.560 6.219 1.00 43.09 302 ASP A C 1
ATOM 2409 O O . ASP A 1 302 ? 21.344 -5.759 5.980 1.00 43.09 302 ASP A O 1
ATOM 2413 N N . THR A 1 303 ? 21.526 -4.109 7.478 1.00 40.97 303 THR A N 1
ATOM 2414 C CA . THR A 1 303 ? 21.475 -4.991 8.660 1.00 40.97 303 THR A CA 1
ATOM 2415 C C . THR A 1 303 ? 20.050 -5.438 8.998 1.00 40.97 303 THR A C 1
ATOM 2417 O O . THR A 1 303 ? 19.828 -6.615 9.276 1.00 40.97 303 THR A O 1
ATOM 2420 N N . VAL A 1 304 ? 19.055 -4.551 8.881 1.00 42.59 304 VAL A N 1
ATOM 2421 C CA . VAL A 1 304 ? 17.651 -4.884 9.199 1.00 42.59 304 VAL A CA 1
ATOM 2422 C C . VAL A 1 304 ? 16.971 -5.680 8.074 1.00 42.59 304 VAL A C 1
ATOM 2424 O O . VAL A 1 304 ? 16.155 -6.564 8.348 1.00 42.59 304 VAL A O 1
ATOM 2427 N N . GLU A 1 305 ? 17.310 -5.410 6.805 1.00 46.00 305 GLU A N 1
ATOM 2428 C CA . GLU A 1 305 ? 16.741 -6.132 5.655 1.00 46.00 305 GLU A CA 1
ATOM 2429 C C . GLU A 1 305 ? 17.238 -7.591 5.591 1.00 46.00 305 GLU A C 1
ATOM 2431 O O . GLU A 1 305 ? 16.444 -8.499 5.336 1.00 46.00 305 GLU A O 1
ATOM 2436 N N . ALA A 1 306 ? 18.509 -7.865 5.906 1.00 37.75 306 ALA A N 1
ATOM 2437 C CA . ALA A 1 306 ? 19.044 -9.230 5.917 1.00 37.75 306 ALA A CA 1
ATOM 2438 C C . ALA A 1 306 ? 18.532 -10.069 7.106 1.00 37.75 306 ALA A C 1
ATOM 2440 O O . ALA A 1 306 ? 18.141 -11.222 6.918 1.00 37.75 306 ALA A O 1
ATOM 2441 N N . GLU A 1 307 ? 18.471 -9.504 8.317 1.00 37.69 307 GLU A N 1
ATOM 2442 C CA . GLU A 1 307 ? 18.049 -10.246 9.517 1.00 37.69 307 GLU A CA 1
ATOM 2443 C C . GLU A 1 307 ? 16.584 -10.714 9.449 1.00 37.69 307 GLU A C 1
ATOM 2445 O O . GLU A 1 307 ? 16.263 -11.827 9.874 1.00 37.69 307 GLU A O 1
ATOM 2450 N N . LEU A 1 308 ? 15.687 -9.924 8.848 1.00 44.75 308 LEU A N 1
ATOM 2451 C CA . LEU A 1 308 ? 14.262 -10.269 8.747 1.00 44.75 308 LEU A CA 1
ATOM 2452 C C . LEU A 1 308 ? 13.944 -11.237 7.600 1.00 44.75 308 LEU A C 1
ATOM 2454 O O . LEU A 1 308 ? 12.991 -12.010 7.707 1.00 44.75 308 LEU A O 1
ATOM 2458 N N . THR A 1 309 ? 14.748 -11.247 6.532 1.00 42.06 309 THR A N 1
ATOM 2459 C CA . THR A 1 309 ? 14.588 -12.216 5.432 1.00 42.06 309 THR A CA 1
ATOM 2460 C C . THR A 1 309 ? 15.101 -13.607 5.830 1.00 42.06 309 THR A C 1
ATOM 2462 O O . THR A 1 309 ? 14.568 -14.618 5.380 1.00 42.06 309 THR A O 1
ATOM 2465 N N . ILE A 1 310 ? 16.107 -13.669 6.711 1.00 36.47 310 ILE A N 1
ATOM 2466 C CA . ILE A 1 310 ? 16.727 -14.918 7.187 1.00 36.47 310 ILE A CA 1
ATOM 2467 C C . ILE A 1 310 ? 15.936 -15.550 8.347 1.00 36.47 310 ILE A C 1
ATOM 2469 O O . ILE A 1 310 ? 15.961 -16.767 8.509 1.00 36.47 310 ILE A O 1
ATOM 2473 N N . SER A 1 311 ? 15.170 -14.764 9.111 1.00 33.59 311 SER A N 1
ATOM 2474 C CA . SER A 1 311 ? 14.386 -15.258 10.261 1.00 33.59 311 SER A CA 1
ATOM 2475 C C . SER A 1 311 ? 13.155 -16.111 9.895 1.00 33.59 311 SER A C 1
ATOM 2477 O O . SER A 1 311 ? 12.447 -16.562 10.791 1.00 33.59 311 SER A O 1
ATOM 2479 N N . ASN A 1 312 ? 12.894 -16.336 8.602 1.00 37.88 312 ASN A N 1
ATOM 2480 C CA . ASN A 1 312 ? 11.793 -17.163 8.088 1.00 37.88 312 ASN A CA 1
ATOM 2481 C C . ASN A 1 312 ? 12.276 -18.420 7.331 1.00 37.88 312 ASN A C 1
ATOM 2483 O O . ASN A 1 312 ? 11.589 -18.887 6.419 1.00 37.88 312 ASN A O 1
ATOM 2487 N N . VAL A 1 313 ? 13.440 -18.967 7.699 1.00 36.94 313 VAL A N 1
ATOM 2488 C CA . VAL A 1 313 ? 13.810 -20.359 7.369 1.00 36.94 313 VAL A CA 1
ATOM 2489 C C . VAL A 1 313 ? 13.421 -21.279 8.517 1.00 36.94 313 VAL A C 1
ATOM 2491 O O . VAL A 1 313 ? 13.791 -20.960 9.668 1.00 36.94 313 VAL A O 1
#